Protein AF-X0ZKX5-F1 (afdb_monomer)

InterPro domains:
  IPR018911 Bacterial spore germination, immunoglobulin-like domain [PF10648] (6-85)

Foldseek 3Di:
DKPDAAAAADEPFGKIKDWDFAQLDDPQWFKKWKAFPQQQTQWIWIWGWPDDRNHRDITMTIIIIQGQAHQDQKIWMKTWRDDPPPDPVPTDIDIGIYGYPRHPPQAPDKDKDWDWFAFQVCPPPPDPPPVRTDTDIDIHGDDPPVVQRNVSVLLSWDGPVCVVVRTGRPHHRNDDDPDDDDDDD

Radius of gyration: 18.58 Å; Cα contacts (8 Å, |Δi|>4): 393; chains: 1; bounding box: 55×32×48 Å

Sequence (185 aa):
MSSVRPNQIIESPLFIKGEARGNWYFEADFPVKLFDDNGFLLGITTAQALGDWMTEDFVPFNATLPLAIPSTPKGRLVLEKDNPSGLPEYADELTIPVYFREAPEISQEFMIVKIFLSDSHFVGEPYFDCSRTIAVERQVPKTLEVVKTTIEALLRGATQEEIDQGFVSNINSGVRIQSLTIENS

Mean predicted aligned error: 9.44 Å

Nearest PDB structures (foldseek):
  2ak4-assembly3_P  TM=3.677E-01  e=7.111E-03  Homo sapiens
  3to4-assembly1_D  TM=4.017E-01  e=2.468E-02  unclassified
  9cgs-assembly1_H  TM=3.481E-01  e=2.338E-02  Homo sapiens
  3mbe-assembly2_H  TM=3.274E-01  e=1.321E-01  Mus musculus
  4elk-assembly1_B  TM=3.827E-01  e=1.150E+00  Mus musculus

Solvent-accessible surface area (backbone atoms only — not comparable to full-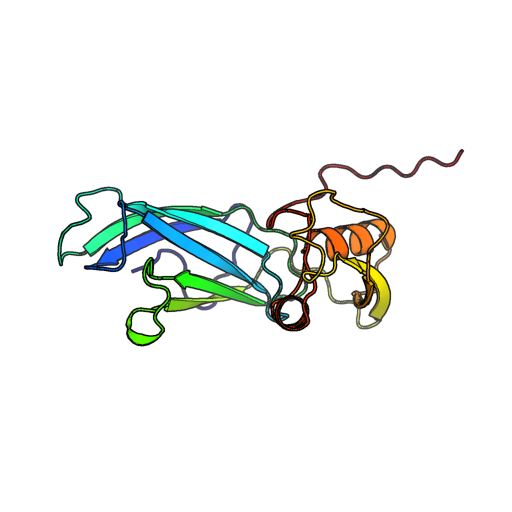atom values): 10417 Å² total; per-residue (Å²): 87,62,71,70,50,74,67,37,76,44,59,76,65,36,76,41,38,32,36,51,46,32,77,38,47,50,99,46,26,27,48,35,39,32,30,28,71,82,42,32,40,25,17,67,36,64,31,38,51,77,56,78,48,96,35,78,53,78,28,43,32,39,33,68,33,52,51,24,76,44,91,38,57,38,26,37,40,36,39,38,32,48,48,95,81,73,49,72,93,63,54,48,72,49,76,36,44,32,27,45,71,73,33,66,82,74,41,95,48,71,42,81,44,78,42,75,34,36,44,48,93,52,70,81,46,100,60,86,58,84,84,60,57,45,79,46,80,40,81,41,60,57,55,98,53,51,67,60,55,50,50,50,58,55,38,34,38,47,27,58,72,43,40,78,73,34,39,36,50,95,52,62,59,30,48,74,88,88,78,87,83,88,80,88,130

Structure (mmCIF, N/CA/C/O backbone):
data_AF-X0ZKX5-F1
#
_entry.id   AF-X0ZKX5-F1
#
loop_
_atom_site.group_PDB
_atom_site.id
_atom_site.type_symbol
_atom_site.label_atom_id
_atom_site.label_alt_id
_atom_site.label_comp_id
_atom_site.label_asym_id
_atom_site.label_entity_id
_atom_site.label_seq_id
_atom_site.pdbx_PDB_ins_code
_atom_site.Cartn_x
_atom_site.Cartn_y
_atom_site.Cartn_z
_atom_site.occupancy
_atom_site.B_iso_or_equiv
_atom_site.auth_seq_id
_atom_site.auth_comp_id
_atom_site.auth_asym_id
_atom_site.auth_atom_id
_atom_site.pdbx_PDB_model_num
ATOM 1 N N . MET A 1 1 ? -16.627 5.528 7.511 1.00 58.00 1 MET A N 1
ATOM 2 C CA . MET A 1 1 ? -16.452 5.979 6.103 1.00 58.00 1 MET A CA 1
ATOM 3 C C . MET A 1 1 ? -15.028 6.479 5.900 1.00 58.00 1 MET A C 1
ATOM 5 O O . MET A 1 1 ? -14.556 7.169 6.785 1.00 58.00 1 MET A O 1
ATOM 9 N N . SER A 1 2 ? -14.347 6.180 4.788 1.00 71.25 2 SER A N 1
ATOM 10 C CA . SER A 1 2 ? -13.007 6.717 4.474 1.00 71.25 2 SER A CA 1
ATOM 11 C C . SER A 1 2 ? -13.065 8.015 3.654 1.00 71.25 2 SER A C 1
ATOM 13 O O . SER A 1 2 ? -13.982 8.232 2.862 1.00 71.25 2 SER A O 1
ATOM 15 N N . SER A 1 3 ? -12.060 8.878 3.810 1.00 80.56 3 SER A N 1
ATOM 16 C CA . SER A 1 3 ? -11.846 10.104 3.034 1.00 80.56 3 SER A CA 1
ATOM 17 C C . SER A 1 3 ? -11.413 9.799 1.604 1.00 80.56 3 SER A C 1
ATOM 19 O O . SER A 1 3 ? -11.699 10.582 0.701 1.00 80.56 3 SER A O 1
ATOM 21 N N . VAL A 1 4 ? -10.744 8.658 1.409 1.00 88.19 4 VAL A N 1
ATOM 22 C CA . VAL A 1 4 ? -10.414 8.118 0.091 1.00 88.19 4 VAL A CA 1
ATOM 23 C C . VAL A 1 4 ? -11.667 7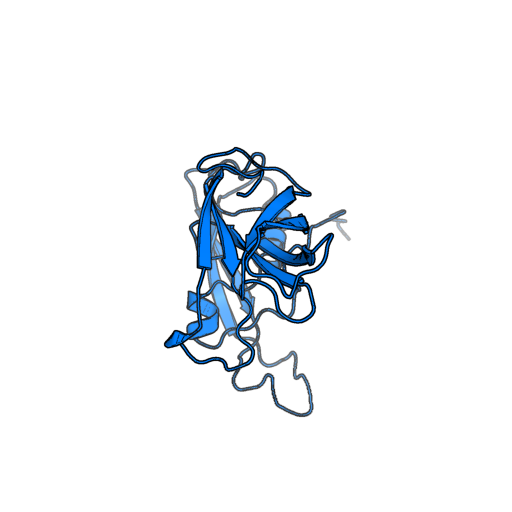.482 -0.495 1.00 88.19 4 VAL A C 1
ATOM 25 O O . VAL A 1 4 ? -12.262 6.594 0.123 1.00 88.19 4 VAL A O 1
ATOM 28 N N . ARG A 1 5 ? -12.080 7.962 -1.669 1.00 90.19 5 ARG A N 1
ATOM 29 C CA . ARG A 1 5 ? -13.268 7.479 -2.387 1.00 90.19 5 ARG A CA 1
ATOM 30 C C . ARG A 1 5 ? -12.876 6.513 -3.507 1.00 90.19 5 ARG A C 1
ATOM 32 O O . ARG A 1 5 ? -11.795 6.668 -4.078 1.00 90.19 5 ARG A O 1
ATOM 39 N N . PRO A 1 6 ? -13.764 5.575 -3.885 1.00 93.75 6 PRO A N 1
ATOM 40 C CA . PRO A 1 6 ? -13.549 4.743 -5.061 1.00 93.75 6 PRO A CA 1
ATOM 41 C C . PRO A 1 6 ? -13.228 5.585 -6.300 1.00 93.75 6 PRO A C 1
ATOM 43 O O . PRO A 1 6 ? -13.894 6.587 -6.566 1.00 93.75 6 PRO A O 1
ATOM 46 N N . ASN A 1 7 ? -12.232 5.147 -7.068 1.00 93.00 7 ASN A N 1
ATOM 47 C CA . ASN A 1 7 ? -11.735 5.765 -8.298 1.00 93.00 7 ASN A CA 1
ATOM 48 C C . ASN A 1 7 ? -11.093 7.152 -8.120 1.00 93.00 7 ASN A C 1
ATOM 50 O O . ASN A 1 7 ? -10.923 7.882 -9.096 1.00 93.00 7 ASN A O 1
ATOM 54 N N . GLN A 1 8 ? -10.716 7.532 -6.899 1.00 93.81 8 GLN A N 1
ATOM 55 C CA . GLN A 1 8 ? -9.994 8.778 -6.659 1.00 93.81 8 GLN A CA 1
ATOM 56 C C . GLN A 1 8 ? -8.559 8.710 -7.202 1.00 93.81 8 GLN A C 1
ATOM 58 O O . GLN A 1 8 ? -7.882 7.693 -7.057 1.00 93.81 8 GLN A O 1
ATOM 63 N N . ILE A 1 9 ? -8.081 9.819 -7.777 1.00 94.06 9 ILE A N 1
ATOM 64 C CA . ILE A 1 9 ? -6.661 10.006 -8.103 1.00 94.06 9 ILE A CA 1
ATOM 65 C C . ILE A 1 9 ? -5.903 10.371 -6.820 1.00 94.06 9 ILE A C 1
ATOM 67 O O . ILE A 1 9 ? -6.229 11.374 -6.178 1.00 94.06 9 ILE A O 1
ATOM 71 N N . ILE A 1 10 ? -4.895 9.577 -6.467 1.00 94.06 10 ILE A N 1
ATOM 72 C CA . ILE A 1 10 ? -4.069 9.726 -5.263 1.00 94.06 10 ILE A CA 1
ATOM 73 C C . ILE A 1 10 ? -2.607 10.049 -5.601 1.00 94.06 10 ILE A C 1
ATOM 75 O O . ILE A 1 10 ? -2.125 9.785 -6.705 1.00 94.06 10 ILE A O 1
ATOM 79 N N . GLU A 1 11 ? -1.906 10.632 -4.630 1.00 91.69 11 GLU A N 1
ATOM 80 C CA . GLU A 1 11 ? -0.495 11.025 -4.711 1.00 91.69 11 GLU A CA 1
ATOM 81 C C . GLU A 1 11 ? 0.230 10.763 -3.384 1.00 91.69 11 GLU A C 1
ATOM 83 O O . GLU A 1 11 ? -0.413 10.451 -2.381 1.00 91.69 11 GLU A O 1
ATOM 88 N N . SER A 1 12 ? 1.563 10.871 -3.387 1.00 88.69 12 SER A N 1
ATOM 89 C CA . SER A 1 12 ? 2.398 10.596 -2.213 1.00 88.69 12 SER A CA 1
ATOM 90 C C . SER A 1 12 ? 2.801 11.862 -1.451 1.00 88.69 12 SER A C 1
ATOM 92 O O . SER A 1 12 ? 3.282 12.798 -2.085 1.00 88.69 12 SER A O 1
ATOM 94 N N . PRO A 1 13 ? 2.722 11.868 -0.103 1.00 92.19 13 PRO A N 1
ATOM 95 C CA . PRO A 1 13 ? 2.108 10.840 0.745 1.00 92.19 13 PRO A CA 1
ATOM 96 C C . PRO A 1 13 ? 0.571 10.893 0.689 1.00 92.19 13 PRO A C 1
ATOM 98 O O . PRO A 1 13 ? -0.024 11.967 0.598 1.00 92.19 13 PRO A O 1
ATOM 101 N N . LEU A 1 14 ? -0.081 9.735 0.804 1.00 93.50 14 LEU A N 1
ATOM 102 C CA . LEU A 1 14 ? -1.535 9.643 0.887 1.00 93.50 14 LEU A CA 1
ATOM 103 C C . LEU A 1 14 ? -1.986 9.822 2.339 1.00 93.50 14 LEU A C 1
ATOM 105 O O . LEU A 1 14 ? -1.645 9.027 3.215 1.00 93.50 14 LEU A O 1
ATOM 109 N N . PHE A 1 15 ? -2.804 10.843 2.579 1.00 94.44 15 PHE A N 1
ATOM 110 C CA . PHE A 1 15 ? -3.472 11.046 3.861 1.00 94.44 15 PHE A CA 1
ATOM 111 C C . PHE A 1 15 ? -4.823 10.341 3.871 1.00 94.44 15 PHE A C 1
ATOM 113 O O . PHE A 1 15 ? -5.717 10.652 3.080 1.00 94.44 15 PHE A O 1
ATOM 120 N N . ILE A 1 16 ? -4.979 9.413 4.804 1.00 94.75 16 ILE A N 1
ATOM 121 C CA . ILE A 1 16 ? -6.168 8.586 4.946 1.00 94.75 16 ILE A CA 1
ATOM 122 C C . ILE A 1 16 ? -6.832 9.003 6.246 1.00 94.75 16 ILE A C 1
ATOM 124 O O . ILE A 1 16 ? -6.211 9.010 7.305 1.00 94.75 16 ILE A O 1
ATOM 128 N N . LYS A 1 17 ? -8.094 9.398 6.170 1.00 94.31 17 LYS A N 1
ATOM 129 C CA . LYS A 1 17 ? -8.927 9.668 7.338 1.00 94.31 17 LYS A CA 1
ATOM 130 C C . LYS A 1 17 ? -10.213 8.900 7.179 1.00 94.31 17 LYS A C 1
ATOM 132 O O . LYS A 1 17 ? -10.625 8.616 6.059 1.00 94.31 17 LYS A O 1
ATOM 137 N N . GLY A 1 18 ? -10.873 8.587 8.269 1.00 91.94 18 GLY A N 1
ATOM 138 C CA . GLY A 1 18 ? -12.172 7.966 8.172 1.00 91.94 18 GLY A CA 1
ATOM 139 C C . GLY A 1 18 ? -12.722 7.586 9.516 1.00 91.94 18 GLY A C 1
ATOM 140 O O . GLY A 1 18 ? -12.225 8.039 10.535 1.00 91.94 18 GLY A O 1
ATOM 141 N N . GLU A 1 19 ? -13.740 6.747 9.481 1.00 90.50 19 GLU A N 1
ATOM 142 C CA . GLU A 1 19 ? -14.349 6.151 10.658 1.00 90.50 19 GLU A CA 1
ATOM 143 C C . GLU A 1 19 ? -14.526 4.654 10.425 1.00 90.50 19 GLU A C 1
ATOM 145 O O . GLU A 1 19 ? -15.028 4.254 9.362 1.00 90.50 19 GLU A O 1
ATOM 150 N N . ALA A 1 20 ? -14.139 3.853 11.411 1.00 88.06 20 ALA A N 1
ATOM 151 C CA . ALA A 1 20 ? -14.426 2.425 11.493 1.00 88.06 20 ALA A CA 1
ATOM 152 C C . ALA A 1 20 ? -15.210 2.157 12.787 1.00 88.06 20 ALA A C 1
ATOM 154 O O . ALA A 1 20 ? -15.226 2.998 13.679 1.00 88.06 20 ALA A O 1
ATOM 155 N N . ARG A 1 21 ? -15.927 1.036 12.876 1.00 83.19 21 ARG A N 1
ATOM 156 C CA . ARG A 1 21 ? -16.775 0.716 14.037 1.00 83.19 21 ARG A CA 1
ATOM 157 C C . ARG A 1 21 ? -16.535 -0.700 14.535 1.00 83.19 21 ARG A C 1
ATOM 159 O O . ARG A 1 21 ? -16.208 -1.578 13.731 1.00 83.19 21 ARG A O 1
ATOM 166 N N . GLY A 1 22 ? -16.792 -0.928 15.821 1.00 71.75 22 GLY A N 1
ATOM 167 C CA . GLY A 1 22 ? -16.724 -2.249 16.444 1.00 71.75 22 GLY A CA 1
ATOM 168 C C . GLY A 1 22 ? -15.318 -2.853 16.409 1.00 71.75 22 GLY A C 1
ATOM 169 O O . GLY A 1 22 ? -14.322 -2.150 16.542 1.00 71.75 22 GLY A O 1
ATOM 170 N N . ASN A 1 23 ? -15.239 -4.164 16.160 1.00 73.94 23 ASN A N 1
ATOM 171 C CA . ASN A 1 23 ? -14.005 -4.968 16.200 1.00 73.94 23 ASN A CA 1
ATOM 172 C C . ASN A 1 23 ? -13.026 -4.715 15.032 1.00 73.94 23 ASN A C 1
ATOM 174 O O . ASN A 1 23 ? -12.255 -5.606 14.691 1.00 73.94 23 ASN A O 1
ATOM 178 N N . TRP A 1 24 ? -13.104 -3.568 14.355 1.00 77.81 24 TRP A N 1
ATOM 179 C CA . TRP A 1 24 ? -12.144 -3.194 13.310 1.00 77.81 24 TRP A CA 1
ATOM 180 C C . TRP A 1 24 ? -10.780 -2.805 13.884 1.00 77.81 24 TRP A C 1
ATOM 182 O O . TRP A 1 24 ? -9.770 -3.004 13.219 1.00 77.81 24 TRP A O 1
ATOM 192 N N . TYR A 1 25 ? -10.772 -2.278 15.110 1.00 79.94 25 TYR A N 1
ATOM 193 C CA . TYR A 1 25 ? -9.567 -1.914 15.843 1.00 79.94 25 TYR A CA 1
ATOM 194 C C . TYR A 1 25 ? -9.107 -3.052 16.749 1.00 79.94 25 TYR A C 1
ATOM 196 O O . TYR A 1 25 ? -9.917 -3.654 17.459 1.00 79.94 25 TYR A O 1
ATOM 204 N N . PHE A 1 26 ? -7.797 -3.252 16.808 1.00 78.56 26 PHE A N 1
ATOM 205 C CA . PHE A 1 26 ? -7.118 -3.974 17.877 1.00 78.56 26 PHE A CA 1
ATOM 206 C C . PHE A 1 26 ? -6.019 -3.054 18.414 1.00 78.56 26 PHE A C 1
ATOM 208 O O . PHE A 1 26 ? -5.358 -2.371 17.646 1.00 78.56 26 PHE A O 1
ATOM 215 N N . GLU A 1 27 ? -5.905 -2.917 19.736 1.00 80.62 27 GLU A N 1
ATOM 216 C CA . GLU A 1 27 ? -4.968 -1.960 20.362 1.00 80.62 27 GLU A CA 1
ATOM 217 C C . GLU A 1 27 ? -5.078 -0.506 19.840 1.00 80.62 27 GLU A C 1
ATOM 219 O O . GLU A 1 27 ? -4.118 0.259 19.868 1.00 80.62 27 GLU A O 1
ATOM 224 N N . ALA A 1 28 ? -6.289 -0.086 19.448 1.00 85.25 28 ALA A N 1
ATOM 225 C CA . ALA A 1 28 ? -6.592 1.226 18.860 1.00 85.25 28 ALA A CA 1
ATOM 226 C C . ALA A 1 28 ? -6.056 1.455 17.438 1.00 85.25 28 ALA A C 1
ATOM 228 O O . ALA A 1 28 ? -6.043 2.601 16.973 1.00 85.25 28 ALA A O 1
ATOM 229 N N . ASP A 1 29 ? -5.658 0.407 16.723 1.00 90.50 29 ASP A N 1
ATOM 230 C CA . ASP A 1 29 ? -5.177 0.535 15.358 1.00 90.50 29 ASP A CA 1
ATOM 231 C C . ASP A 1 29 ? -5.562 -0.636 14.442 1.00 90.50 29 ASP A C 1
ATOM 233 O O . ASP A 1 29 ? -6.236 -1.583 14.855 1.00 90.50 29 ASP A O 1
ATOM 237 N N . PHE A 1 30 ? -5.270 -0.474 13.149 1.00 91.25 30 PHE A N 1
ATOM 238 C CA . PHE A 1 30 ? -5.389 -1.526 12.142 1.00 91.25 30 PHE A CA 1
ATOM 239 C C . PHE A 1 30 ? -4.502 -1.234 10.914 1.00 91.25 30 PHE A C 1
ATOM 241 O O . PHE A 1 30 ? -4.196 -0.067 10.623 1.00 91.25 30 PHE A O 1
ATOM 248 N N . PRO A 1 31 ? -4.079 -2.262 10.157 1.00 91.94 31 PRO A N 1
ATOM 249 C CA . PRO A 1 31 ? -3.207 -2.081 9.003 1.00 91.94 31 PRO A CA 1
ATOM 250 C C . PRO A 1 31 ? -3.929 -1.527 7.765 1.00 91.94 31 PRO A C 1
ATOM 252 O O . PRO A 1 31 ? -5.060 -1.884 7.428 1.00 91.94 31 PRO A O 1
ATOM 255 N N . VAL A 1 32 ? -3.218 -0.673 7.028 1.00 93.69 32 VAL A N 1
ATOM 256 C CA . VAL A 1 32 ? -3.641 -0.133 5.734 1.00 93.69 32 VAL A CA 1
ATOM 257 C C . VAL A 1 32 ? -2.554 -0.378 4.699 1.00 93.69 32 VAL A C 1
ATOM 259 O O . VAL A 1 32 ? -1.421 0.083 4.848 1.00 93.69 32 VAL A O 1
ATOM 262 N N . LYS A 1 33 ? -2.913 -1.076 3.623 1.00 93.31 33 LYS A N 1
ATOM 263 C CA . LYS A 1 33 ? -2.011 -1.471 2.539 1.00 93.31 33 LYS A CA 1
ATOM 264 C C . LYS A 1 33 ? -2.461 -0.863 1.222 1.00 93.31 33 LYS A C 1
ATOM 266 O O . LYS A 1 33 ? -3.651 -0.705 0.968 1.00 93.31 33 LYS A O 1
ATOM 271 N N . LEU A 1 34 ? -1.511 -0.545 0.357 1.00 94.00 34 LEU A N 1
ATOM 272 C CA . LEU A 1 34 ? -1.787 -0.054 -0.984 1.00 94.00 34 LEU A CA 1
ATOM 273 C C . LEU A 1 34 ? -1.060 -0.908 -2.006 1.00 94.00 34 LEU A C 1
ATOM 275 O O . LEU A 1 34 ? 0.164 -1.019 -1.960 1.00 94.00 34 LEU A O 1
ATOM 279 N N . PHE A 1 35 ? -1.821 -1.454 -2.945 1.00 92.50 35 PHE A N 1
ATOM 280 C CA . PHE A 1 35 ? -1.308 -2.267 -4.035 1.00 92.50 35 PHE A CA 1
ATOM 281 C C . PHE A 1 35 ? -1.556 -1.594 -5.379 1.00 92.50 35 PHE A C 1
ATOM 283 O O . PHE A 1 35 ? -2.535 -0.859 -5.537 1.00 92.50 35 PHE A O 1
ATOM 290 N N . ASP A 1 36 ? -0.699 -1.869 -6.353 1.00 91.62 36 ASP A N 1
ATOM 291 C CA . ASP A 1 36 ? -1.008 -1.618 -7.759 1.00 91.62 36 ASP A CA 1
ATOM 292 C C . ASP A 1 36 ? -1.762 -2.808 -8.393 1.00 91.62 36 ASP A C 1
ATOM 294 O O . ASP A 1 36 ? -1.973 -3.838 -7.745 1.00 91.62 36 ASP A O 1
ATOM 298 N N . ASP A 1 37 ? -2.223 -2.663 -9.638 1.00 90.19 37 ASP A N 1
ATOM 299 C CA . ASP A 1 37 ? -3.012 -3.698 -10.336 1.00 90.19 37 ASP A CA 1
ATOM 300 C C . ASP A 1 37 ? -2.194 -4.964 -10.659 1.00 90.19 37 ASP A C 1
ATOM 302 O O . ASP A 1 37 ? -2.778 -6.012 -10.921 1.00 90.19 37 ASP A O 1
ATOM 306 N N . ASN A 1 38 ? -0.861 -4.886 -10.605 1.00 86.44 38 ASN A N 1
ATOM 307 C CA . ASN A 1 38 ? 0.035 -6.037 -10.744 1.00 86.44 38 ASN A CA 1
ATOM 308 C C . ASN A 1 38 ? 0.322 -6.719 -9.392 1.00 86.44 38 ASN A C 1
ATOM 310 O O . ASN A 1 38 ? 1.123 -7.647 -9.324 1.00 86.44 38 ASN A O 1
ATOM 314 N N . GLY A 1 39 ? -0.291 -6.255 -8.298 1.00 87.06 39 GLY A N 1
ATOM 315 C CA . GLY A 1 39 ? -0.117 -6.841 -6.973 1.00 87.06 39 GLY A CA 1
ATOM 316 C C . GLY A 1 39 ? 1.170 -6.427 -6.256 1.00 87.06 39 GLY A C 1
ATOM 317 O O . GLY A 1 39 ? 1.533 -7.070 -5.270 1.00 87.06 39 GLY A O 1
ATOM 318 N N . PHE A 1 40 ? 1.856 -5.362 -6.690 1.00 86.19 40 PHE A N 1
ATOM 319 C CA . PHE A 1 40 ? 2.984 -4.806 -5.937 1.00 86.19 40 PHE A CA 1
ATOM 320 C C . PHE A 1 40 ? 2.495 -4.038 -4.714 1.00 86.19 40 PHE A C 1
ATOM 322 O O . PHE A 1 40 ? 1.681 -3.124 -4.846 1.00 86.19 40 PHE A O 1
ATOM 329 N N . LEU A 1 41 ? 3.037 -4.350 -3.532 1.00 89.06 41 LEU A N 1
ATOM 330 C CA . LEU A 1 41 ? 2.799 -3.566 -2.321 1.00 89.06 41 LEU A CA 1
ATOM 331 C C . LEU A 1 41 ? 3.553 -2.233 -2.413 1.00 89.06 41 LEU A C 1
ATOM 333 O O . LEU A 1 41 ? 4.755 -2.148 -2.164 1.00 89.06 41 LEU A O 1
ATOM 337 N N . LEU A 1 42 ? 2.830 -1.167 -2.742 1.00 89.75 42 LEU A N 1
ATOM 338 C CA . LEU A 1 42 ? 3.397 0.172 -2.855 1.00 89.75 42 LEU A CA 1
ATOM 339 C C . LEU A 1 42 ? 3.654 0.808 -1.493 1.00 89.75 42 LEU A C 1
ATOM 341 O O . LEU A 1 42 ? 4.523 1.665 -1.372 1.00 89.75 42 LEU A O 1
ATOM 345 N N . GLY A 1 43 ? 2.916 0.410 -0.465 1.00 90.31 43 GLY A N 1
ATOM 346 C CA . GLY A 1 43 ? 3.140 0.897 0.885 1.00 90.31 43 GLY A CA 1
ATOM 347 C C . GLY A 1 43 ? 2.208 0.246 1.892 1.00 90.31 43 GLY A C 1
ATOM 348 O O . GLY A 1 43 ? 1.109 -0.195 1.553 1.00 90.31 43 GLY A O 1
ATOM 349 N N . ILE A 1 44 ? 2.653 0.254 3.142 1.00 92.25 44 ILE A N 1
ATOM 350 C CA . ILE A 1 44 ? 1.877 -0.139 4.312 1.00 92.25 44 ILE A CA 1
ATOM 351 C C . ILE A 1 44 ? 2.034 0.924 5.398 1.00 92.25 44 ILE A C 1
ATOM 353 O O . ILE A 1 44 ? 3.098 1.526 5.551 1.00 92.25 44 ILE A O 1
ATOM 357 N N . THR A 1 45 ? 0.962 1.181 6.133 1.00 93.00 45 THR A N 1
ATOM 358 C CA . THR A 1 45 ? 0.960 2.035 7.320 1.00 93.00 45 THR A CA 1
ATOM 359 C C . THR A 1 45 ? -0.080 1.519 8.304 1.00 93.00 45 THR A C 1
ATOM 361 O O . THR A 1 45 ? -0.939 0.713 7.944 1.00 93.00 45 THR A O 1
ATOM 364 N N . THR A 1 46 ? -0.025 2.008 9.531 1.00 92.94 46 THR A N 1
ATOM 365 C CA . THR A 1 46 ? -1.001 1.690 10.570 1.00 92.94 46 THR A CA 1
ATOM 366 C C . THR A 1 46 ? -1.954 2.872 10.722 1.00 92.94 46 THR A C 1
ATOM 368 O O . THR A 1 46 ? -1.516 4.016 10.869 1.00 92.94 46 THR A O 1
ATOM 371 N N . ALA A 1 47 ? -3.259 2.618 10.643 1.00 93.56 47 ALA A N 1
ATOM 372 C CA . ALA A 1 47 ? -4.279 3.618 10.920 1.00 93.56 47 ALA A CA 1
ATOM 373 C C . ALA A 1 47 ? -4.583 3.651 12.413 1.00 93.56 47 ALA A C 1
ATOM 375 O O . ALA A 1 47 ? -4.967 2.639 12.984 1.00 93.56 47 ALA A O 1
ATOM 376 N N . GLN A 1 48 ? -4.461 4.824 13.026 1.00 93.94 48 GLN A N 1
ATOM 377 C CA . GLN A 1 48 ? -4.655 4.997 14.460 1.00 93.94 48 GLN A CA 1
ATOM 378 C C . GLN A 1 48 ? -6.020 5.616 14.763 1.00 93.94 48 GLN A C 1
ATOM 380 O O . GLN A 1 48 ? -6.411 6.613 14.142 1.00 93.94 48 GLN A O 1
ATOM 385 N N . ALA A 1 49 ? -6.738 5.037 15.725 1.00 93.06 49 ALA A N 1
ATOM 386 C CA . ALA A 1 49 ? -7.972 5.585 16.268 1.00 93.06 49 ALA A CA 1
ATOM 387 C C . ALA A 1 49 ? -7.712 6.913 16.996 1.00 93.06 49 ALA A C 1
ATOM 389 O O . ALA A 1 49 ? -6.687 7.112 17.643 1.00 93.06 49 ALA A O 1
ATOM 390 N N . LEU A 1 50 ? -8.674 7.828 16.914 1.00 91.62 50 LEU A N 1
ATOM 391 C CA . LEU A 1 50 ? -8.613 9.161 17.524 1.00 91.62 50 LEU A CA 1
ATOM 392 C C . LEU A 1 50 ? -9.569 9.315 18.712 1.00 91.62 50 LEU A C 1
ATOM 394 O O . LEU A 1 50 ? -9.795 10.429 19.181 1.00 91.62 50 LEU A O 1
ATOM 398 N N . GLY A 1 51 ? -10.146 8.213 19.186 1.00 88.19 51 GLY A N 1
ATOM 399 C CA . GLY A 1 51 ? -11.105 8.182 20.282 1.00 88.19 51 GLY A CA 1
ATOM 400 C C . GLY A 1 51 ? -11.148 6.819 20.961 1.00 88.19 51 GLY A C 1
ATOM 401 O O . GLY A 1 51 ? -10.274 5.980 20.741 1.00 88.19 51 GLY A O 1
ATOM 402 N N . ASP A 1 52 ? -12.170 6.614 21.790 1.00 86.25 52 ASP A N 1
ATOM 403 C CA . ASP A 1 52 ? -12.396 5.332 22.455 1.00 86.25 52 ASP A CA 1
ATOM 404 C C . ASP A 1 52 ? -12.800 4.265 21.429 1.00 86.25 52 ASP A C 1
ATOM 406 O O . ASP A 1 52 ? -13.874 4.327 20.829 1.00 86.25 52 ASP A O 1
ATOM 410 N N . TRP A 1 53 ? -11.896 3.318 21.196 1.00 81.56 53 TRP A N 1
ATOM 411 C CA . TRP A 1 53 ? -12.012 2.292 20.164 1.00 81.56 53 TRP A CA 1
ATOM 412 C C . TRP A 1 53 ? -12.744 1.036 20.646 1.00 81.56 53 TRP A C 1
ATOM 414 O O . TRP A 1 53 ? -13.184 0.244 19.817 1.00 81.56 53 TRP A O 1
ATOM 424 N N . MET A 1 54 ? -12.922 0.851 21.960 1.00 82.38 54 MET A N 1
ATOM 425 C CA . MET A 1 54 ? -13.627 -0.309 22.523 1.00 82.38 54 MET A CA 1
ATOM 426 C C . MET A 1 54 ? -15.149 -0.093 22.530 1.00 82.38 54 MET A C 1
ATOM 428 O O . MET A 1 54 ? -15.826 -0.339 23.530 1.00 82.38 54 MET A O 1
ATOM 432 N N . THR A 1 55 ? -15.691 0.412 21.423 1.00 84.19 55 THR A N 1
ATOM 433 C CA . THR A 1 55 ? -17.105 0.774 21.290 1.00 84.19 55 THR A CA 1
ATOM 434 C C . THR A 1 55 ? -17.701 0.186 20.011 1.00 84.19 55 THR A C 1
ATOM 436 O O . THR A 1 55 ? -17.002 -0.100 19.038 1.00 84.19 55 THR A O 1
ATOM 439 N N . GLU A 1 56 ? -19.021 -0.009 19.999 1.00 83.50 56 GLU A N 1
ATOM 440 C CA . GLU A 1 56 ? -19.753 -0.398 18.782 1.00 83.50 56 GLU A CA 1
ATOM 441 C C . GLU A 1 56 ? -20.023 0.800 17.852 1.00 83.50 56 GLU A C 1
ATOM 443 O O . GLU A 1 56 ? -20.485 0.627 16.718 1.00 83.50 56 GLU A O 1
ATOM 448 N N . ASP A 1 57 ? -19.713 2.009 18.322 1.00 87.00 57 ASP A N 1
ATOM 449 C CA . ASP A 1 57 ? -19.898 3.258 17.601 1.00 87.00 57 ASP A CA 1
ATOM 450 C C . ASP A 1 57 ? -18.812 3.472 16.537 1.00 87.00 57 ASP A C 1
ATOM 452 O O . ASP A 1 57 ? -17.794 2.781 16.467 1.00 87.00 57 ASP A O 1
ATOM 456 N N . PHE A 1 58 ? -19.048 4.443 15.656 1.00 88.88 58 PHE A N 1
ATOM 457 C CA . PHE A 1 58 ? -18.048 4.875 14.688 1.00 88.88 58 PHE A CA 1
ATOM 458 C C . PHE A 1 58 ? -16.967 5.706 15.376 1.00 88.88 58 PHE A C 1
ATOM 460 O O . PHE A 1 58 ? -17.240 6.763 15.944 1.00 88.88 58 PHE A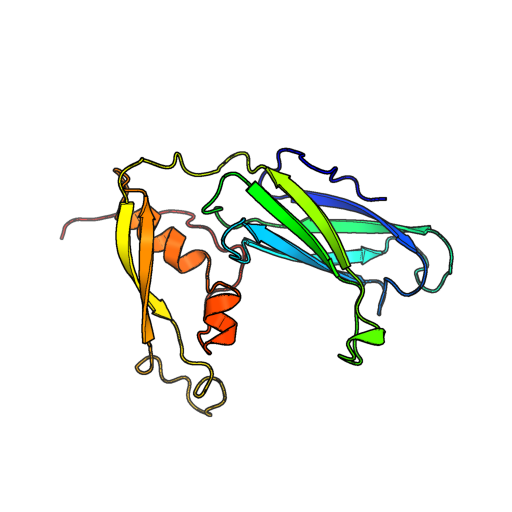 O 1
ATOM 467 N N . VAL A 1 59 ? -15.727 5.245 15.262 1.00 90.50 59 VAL A N 1
ATOM 468 C CA . VAL A 1 59 ? -14.544 5.883 15.830 1.00 90.50 59 VAL A CA 1
ATOM 469 C C . VAL A 1 59 ? -13.703 6.442 14.686 1.00 90.50 59 VAL A C 1
ATOM 471 O O . VAL A 1 59 ? -13.435 5.729 13.716 1.00 90.50 59 VAL A O 1
ATOM 474 N N . PRO A 1 60 ? -13.301 7.721 14.737 1.00 94.00 60 PRO A N 1
ATOM 475 C CA . PRO A 1 60 ? -12.467 8.301 13.701 1.00 94.00 60 PRO A CA 1
ATOM 476 C C . PRO A 1 60 ? -11.040 7.746 13.755 1.00 94.00 60 PRO A C 1
ATOM 478 O O . PRO A 1 60 ? -10.498 7.510 14.831 1.00 94.00 60 PRO A O 1
ATOM 481 N N . PHE A 1 61 ? -10.402 7.601 12.597 1.00 94.44 61 PHE A N 1
ATOM 482 C CA . PHE A 1 61 ? -8.996 7.228 12.459 1.00 94.44 61 PHE A CA 1
ATOM 483 C C . PHE A 1 61 ? -8.250 8.145 11.491 1.00 94.44 61 PHE A C 1
ATOM 485 O O . PHE A 1 61 ? -8.848 8.812 10.635 1.00 94.44 61 PHE A O 1
ATOM 492 N N . ASN A 1 62 ? -6.921 8.141 11.590 1.00 95.94 62 ASN A N 1
ATOM 493 C CA . ASN A 1 62 ? -6.053 8.698 10.562 1.00 95.94 62 ASN A CA 1
ATOM 494 C C . ASN A 1 62 ? -4.843 7.799 10.270 1.00 95.94 62 ASN A C 1
ATOM 496 O O . ASN A 1 62 ? -4.436 6.991 11.097 1.00 95.94 62 ASN A O 1
ATOM 500 N N . ALA A 1 63 ? -4.291 7.947 9.069 1.00 94.62 63 ALA A N 1
ATOM 501 C CA . ALA A 1 63 ? -3.036 7.340 8.659 1.00 94.62 63 ALA A CA 1
ATOM 502 C C . ALA A 1 63 ? -2.345 8.225 7.615 1.00 94.62 63 ALA A C 1
ATOM 504 O O . ALA A 1 63 ? -2.999 8.932 6.839 1.00 94.62 63 ALA A O 1
ATOM 505 N N . THR A 1 64 ? -1.017 8.165 7.569 1.00 95.00 64 THR A N 1
ATOM 506 C CA . THR A 1 64 ? -0.218 8.750 6.485 1.00 95.00 64 THR A CA 1
ATOM 507 C C . THR A 1 64 ? 0.566 7.635 5.818 1.00 95.00 64 THR A C 1
ATOM 509 O O . THR A 1 64 ? 1.294 6.903 6.489 1.00 95.00 64 THR A O 1
ATOM 512 N N . LEU A 1 65 ? 0.396 7.498 4.506 1.00 92.75 65 LEU A N 1
ATOM 513 C CA . LEU A 1 65 ? 0.960 6.407 3.727 1.00 92.75 65 LEU A CA 1
ATOM 514 C C . LEU A 1 65 ? 1.921 6.949 2.659 1.00 92.75 65 LEU A C 1
ATOM 516 O O . LEU A 1 65 ? 1.461 7.531 1.673 1.00 92.75 65 LEU A O 1
ATOM 520 N N . PRO A 1 66 ? 3.244 6.781 2.813 1.00 90.38 66 PRO A N 1
ATOM 521 C CA . PRO A 1 66 ? 4.170 6.968 1.702 1.00 90.38 66 PRO A CA 1
ATOM 522 C C . PRO A 1 66 ? 3.948 5.875 0.645 1.00 90.38 66 PRO A C 1
ATOM 524 O O . PRO A 1 66 ? 3.740 4.711 0.984 1.00 90.38 66 PRO A O 1
ATOM 527 N N . LEU A 1 67 ? 3.991 6.245 -0.637 1.00 87.44 67 LEU A N 1
ATOM 528 C CA . LEU A 1 67 ? 3.780 5.315 -1.751 1.00 87.44 67 LEU A CA 1
ATOM 529 C C . LEU A 1 67 ? 5.087 5.081 -2.499 1.00 87.44 67 LEU A C 1
ATOM 531 O O . LEU A 1 67 ? 5.730 6.048 -2.899 1.00 87.44 67 LEU A O 1
ATOM 535 N N . ALA A 1 68 ? 5.433 3.836 -2.806 1.00 85.12 68 ALA A N 1
ATOM 536 C CA . ALA A 1 68 ? 6.388 3.522 -3.862 1.00 85.12 68 ALA A CA 1
ATOM 537 C C . ALA A 1 68 ? 5.821 3.931 -5.234 1.00 85.12 68 ALA A C 1
ATOM 539 O O . ALA A 1 68 ? 4.641 4.265 -5.375 1.00 85.12 68 ALA A O 1
ATOM 540 N N . ILE A 1 69 ? 6.676 3.933 -6.254 1.00 83.06 69 ILE A N 1
ATOM 541 C CA . ILE A 1 69 ? 6.268 4.289 -7.615 1.00 83.06 69 ILE A CA 1
ATOM 542 C C . ILE A 1 69 ? 5.441 3.132 -8.198 1.00 83.06 69 ILE A C 1
ATOM 544 O O . ILE A 1 69 ? 5.974 2.022 -8.311 1.00 83.06 69 ILE A O 1
ATOM 548 N N . PRO A 1 70 ? 4.173 3.362 -8.582 1.00 86.38 70 PRO A N 1
ATOM 549 C CA . PRO A 1 70 ? 3.312 2.316 -9.128 1.00 86.38 70 PRO A CA 1
ATOM 550 C C . PRO A 1 70 ? 3.827 1.823 -10.487 1.00 86.38 70 PRO A C 1
ATOM 552 O O . PRO A 1 70 ? 4.470 2.572 -11.224 1.00 86.38 70 PRO A O 1
ATOM 555 N N . SER A 1 71 ? 3.547 0.566 -10.840 1.00 81.19 71 SER A N 1
ATOM 556 C CA . SER A 1 71 ? 3.828 0.038 -12.186 1.00 81.19 71 SER A CA 1
ATOM 557 C C . SER A 1 71 ? 2.638 0.162 -13.147 1.00 81.19 71 SER A C 1
ATOM 559 O O . SER A 1 71 ? 2.802 0.035 -14.360 1.00 81.19 71 SER A O 1
ATOM 561 N N . THR A 1 72 ? 1.452 0.460 -12.615 1.00 85.94 72 THR A N 1
ATOM 562 C CA . THR A 1 72 ? 0.182 0.583 -13.341 1.00 85.94 72 THR A CA 1
ATOM 563 C C . THR A 1 72 ? -0.501 1.919 -13.023 1.00 85.94 72 THR A C 1
ATOM 565 O O . THR A 1 72 ? -0.211 2.533 -12.000 1.00 85.94 72 THR A O 1
ATOM 568 N N . PRO A 1 73 ? -1.443 2.401 -13.857 1.00 89.44 73 PRO A N 1
ATOM 569 C CA . PRO A 1 73 ? -2.201 3.629 -13.579 1.00 89.44 73 PRO A CA 1
ATOM 570 C C . PRO A 1 73 ? -3.278 3.477 -12.497 1.00 89.44 73 PRO A C 1
ATOM 572 O O . PRO A 1 73 ? -3.835 4.473 -12.031 1.00 89.44 73 PRO A O 1
ATOM 575 N N . LYS A 1 74 ? -3.586 2.238 -12.113 1.00 93.50 74 LYS A N 1
ATOM 576 C CA . LYS A 1 74 ? -4.654 1.854 -11.190 1.00 93.50 74 LYS A CA 1
ATOM 577 C C . LYS A 1 74 ? -4.121 0.929 -10.110 1.00 93.50 74 LYS A C 1
ATOM 579 O O . LYS A 1 74 ? -3.131 0.234 -10.339 1.00 93.50 74 LYS A O 1
ATOM 584 N N . GLY A 1 75 ? -4.788 0.939 -8.967 1.00 94.25 75 GLY A N 1
ATOM 585 C CA . GLY A 1 75 ? -4.508 0.036 -7.866 1.00 94.25 75 GLY A CA 1
ATOM 586 C C . GLY A 1 75 ? -5.649 -0.007 -6.861 1.00 94.25 75 GLY A C 1
ATOM 587 O O . GLY A 1 75 ? -6.763 0.469 -7.113 1.00 94.25 75 GLY A O 1
ATOM 588 N N . ARG A 1 76 ? -5.356 -0.554 -5.683 1.00 95.31 76 ARG A N 1
ATOM 589 C CA . ARG A 1 76 ? -6.324 -0.747 -4.605 1.00 95.31 76 ARG A CA 1
ATOM 590 C C . ARG A 1 76 ? -5.739 -0.408 -3.240 1.00 95.31 76 ARG A C 1
ATOM 592 O O . ARG A 1 76 ? -4.675 -0.898 -2.868 1.00 95.31 76 ARG A O 1
ATOM 599 N N . LEU A 1 77 ? -6.462 0.416 -2.490 1.00 95.31 77 LEU A N 1
ATOM 600 C CA . LEU A 1 77 ? -6.222 0.660 -1.073 1.00 95.31 77 LEU A CA 1
ATOM 601 C C . LEU A 1 77 ? -7.032 -0.358 -0.268 1.00 95.31 77 LEU A C 1
ATOM 603 O O . LEU A 1 77 ? -8.244 -0.445 -0.448 1.00 95.31 77 LEU A O 1
ATOM 607 N N . VAL A 1 78 ? -6.374 -1.108 0.603 1.00 94.19 78 VAL A N 1
ATOM 608 C CA . VAL A 1 78 ? -6.973 -2.164 1.420 1.00 94.19 78 VAL A CA 1
ATOM 609 C C . VAL A 1 78 ? -6.839 -1.766 2.882 1.00 94.19 78 VAL A C 1
ATOM 611 O O . VAL A 1 78 ? -5.731 -1.535 3.369 1.00 94.19 78 VAL A O 1
ATOM 614 N N . LEU A 1 79 ? -7.969 -1.643 3.570 1.00 92.50 79 LEU A N 1
ATOM 615 C CA . LEU A 1 79 ? -8.020 -1.518 5.022 1.00 92.50 79 LEU A CA 1
ATOM 616 C C . LEU A 1 79 ? -8.361 -2.905 5.546 1.00 92.50 79 LEU A C 1
ATOM 618 O O . LEU A 1 79 ? -9.432 -3.421 5.228 1.00 92.50 79 LEU A O 1
ATOM 622 N N . GLU A 1 80 ? -7.460 -3.504 6.305 1.00 89.44 80 GLU A N 1
ATOM 623 C CA . GLU A 1 80 ? -7.653 -4.839 6.862 1.00 89.44 80 GLU A CA 1
ATOM 624 C C . GLU A 1 80 ? -8.069 -4.694 8.320 1.00 89.44 80 GLU A C 1
ATOM 626 O O . GLU A 1 80 ? -7.440 -3.960 9.081 1.00 89.44 80 GLU A O 1
ATOM 631 N N . LYS A 1 81 ? -9.137 -5.385 8.711 1.00 84.50 81 LYS A N 1
ATOM 632 C CA . LYS A 1 81 ? -9.472 -5.556 10.119 1.00 84.50 81 LYS A CA 1
ATOM 633 C C . LYS A 1 81 ? -8.348 -6.339 10.782 1.00 84.50 81 LYS A C 1
ATOM 635 O O . LYS A 1 81 ? -7.961 -7.394 10.274 1.00 84.50 81 LYS A O 1
ATOM 640 N N . ASP A 1 82 ? -7.865 -5.853 11.922 1.00 76.06 82 ASP A N 1
ATOM 641 C CA . ASP A 1 82 ? -6.814 -6.584 12.612 1.00 76.06 82 ASP A CA 1
ATOM 642 C C . ASP A 1 82 ? -7.330 -7.949 13.094 1.00 76.06 82 ASP A C 1
ATOM 644 O O . ASP A 1 82 ? -8.426 -8.078 13.654 1.00 76.06 82 ASP A O 1
ATOM 648 N N . ASN A 1 83 ? -6.555 -8.994 12.811 1.00 76.94 83 ASN A N 1
ATOM 649 C CA . ASN A 1 83 ? -6.926 -10.379 13.082 1.00 76.94 83 ASN A CA 1
ATOM 650 C C . ASN A 1 83 ? -5.771 -11.126 13.765 1.00 76.94 83 ASN A C 1
ATOM 652 O O . ASN A 1 83 ? -5.124 -11.971 13.136 1.00 76.94 83 ASN A O 1
ATOM 656 N N . PRO A 1 84 ? -5.550 -10.893 15.073 1.00 73.00 84 PRO A N 1
ATOM 657 C CA . PRO A 1 84 ? -4.477 -11.541 15.831 1.00 73.00 84 PRO A CA 1
ATOM 658 C C . PRO A 1 84 ? -4.561 -13.073 15.831 1.00 73.00 84 PRO A C 1
ATOM 660 O O . PRO A 1 84 ? -3.564 -13.756 16.049 1.00 73.00 84 PRO A O 1
ATOM 663 N N . SER A 1 85 ? -5.758 -13.628 15.607 1.00 70.81 85 SER A N 1
ATOM 664 C CA . SER A 1 85 ? -5.986 -15.075 15.584 1.00 70.81 85 SER A CA 1
ATOM 665 C C . SER A 1 85 ? -5.540 -15.751 14.283 1.00 70.81 85 SER A C 1
ATOM 667 O O . SER A 1 85 ? -5.383 -16.970 14.259 1.00 70.81 85 SER A O 1
ATOM 669 N N . GLY A 1 86 ? -5.379 -14.985 13.196 1.00 73.88 86 GLY A N 1
ATOM 670 C CA . GLY A 1 86 ? -5.057 -15.496 11.860 1.00 73.88 86 GLY A CA 1
ATOM 671 C C . GLY A 1 86 ? -6.151 -16.355 11.210 1.00 73.88 86 GLY A C 1
ATOM 672 O O . GLY A 1 86 ? -5.931 -16.907 10.133 1.00 73.88 86 GLY A O 1
ATOM 673 N N . LEU A 1 87 ? -7.322 -16.493 11.838 1.00 74.88 87 LEU A N 1
ATOM 674 C CA . LEU A 1 87 ? -8.403 -17.341 11.342 1.00 74.88 87 LEU A CA 1
ATOM 675 C C . LEU A 1 87 ? -9.223 -16.620 10.256 1.00 74.88 87 LEU A C 1
ATOM 677 O O . LEU A 1 87 ? -9.668 -15.491 10.497 1.00 74.88 87 LEU A O 1
ATOM 681 N N . PRO A 1 88 ? -9.470 -17.242 9.086 1.00 79.56 88 PRO A N 1
ATOM 682 C CA . PRO A 1 88 ? -10.193 -16.611 7.981 1.00 79.56 88 PRO A CA 1
ATOM 683 C C . PRO A 1 88 ? -11.591 -16.109 8.353 1.00 79.56 88 PRO A C 1
ATOM 685 O O . PRO A 1 88 ? -12.022 -15.087 7.833 1.00 79.56 88 PRO A O 1
ATOM 688 N N . GLU A 1 89 ? -12.292 -16.776 9.276 1.00 76.56 89 GLU A N 1
ATOM 689 C CA . GLU A 1 89 ? -13.630 -16.364 9.725 1.00 76.56 89 GLU A CA 1
ATOM 690 C C . GLU A 1 89 ? -13.672 -15.008 10.450 1.00 76.56 89 GLU A C 1
ATOM 692 O O . GLU A 1 89 ? -14.746 -14.420 10.582 1.00 76.56 89 GLU A O 1
ATOM 697 N N . TYR A 1 90 ? -12.525 -14.503 10.915 1.00 77.06 90 TYR A N 1
ATOM 698 C CA . TYR A 1 90 ? -12.418 -13.198 11.571 1.00 77.06 90 TYR A CA 1
ATOM 699 C C . TYR A 1 90 ? -11.756 -12.131 10.702 1.00 77.06 90 TYR A C 1
ATOM 701 O O . TYR A 1 90 ? -11.747 -10.963 11.113 1.00 77.06 90 TYR A O 1
ATOM 709 N N . ALA A 1 91 ? -11.251 -12.514 9.526 1.00 80.81 91 ALA A N 1
ATOM 710 C CA . ALA A 1 91 ? -10.703 -11.595 8.545 1.00 80.81 91 ALA A CA 1
ATOM 711 C C . ALA A 1 91 ? -11.837 -10.797 7.890 1.00 80.81 91 ALA A C 1
ATOM 713 O O . ALA A 1 91 ? -12.852 -11.352 7.471 1.00 80.81 91 ALA A O 1
ATOM 714 N N . ASP A 1 92 ? -11.661 -9.484 7.816 1.00 84.06 92 ASP A N 1
ATOM 715 C CA . ASP A 1 92 ? -12.542 -8.585 7.078 1.00 84.06 92 ASP A CA 1
ATOM 716 C C . ASP A 1 92 ? -11.667 -7.512 6.430 1.00 84.06 92 ASP A C 1
ATOM 718 O O . ASP A 1 92 ? -10.652 -7.102 7.000 1.00 84.06 92 ASP A O 1
ATOM 722 N N . GLU A 1 93 ? -12.027 -7.073 5.233 1.00 89.75 93 GLU A N 1
ATOM 723 C CA . GLU A 1 93 ? -11.267 -6.054 4.520 1.00 89.75 93 GLU A CA 1
ATOM 724 C C . GLU A 1 93 ? -12.174 -5.125 3.719 1.00 89.75 93 GLU A C 1
ATOM 726 O O . GLU A 1 93 ? -13.206 -5.509 3.166 1.00 89.75 93 GLU A O 1
ATOM 731 N N . LEU A 1 94 ? -11.752 -3.867 3.625 1.00 90.25 94 LEU A N 1
ATOM 732 C CA . LEU A 1 94 ? -12.365 -2.868 2.771 1.00 90.25 94 LEU A CA 1
ATOM 733 C C . LEU A 1 94 ? -11.379 -2.510 1.669 1.00 90.25 94 LEU A C 1
ATOM 735 O O . LEU A 1 94 ? -10.387 -1.819 1.902 1.00 90.25 94 LEU A O 1
ATOM 739 N N . THR A 1 95 ? -11.706 -2.936 0.453 1.00 93.62 95 THR A N 1
ATOM 740 C CA . THR A 1 95 ? -10.942 -2.612 -0.749 1.00 93.62 95 THR A CA 1
ATOM 741 C C . THR A 1 95 ? -11.545 -1.398 -1.466 1.00 93.62 95 THR A C 1
ATOM 743 O O . THR A 1 95 ? -12.723 -1.380 -1.826 1.00 93.62 95 THR A O 1
ATOM 746 N N . ILE A 1 96 ? -10.722 -0.377 -1.709 1.00 94.69 96 ILE A N 1
ATOM 747 C CA . ILE A 1 96 ? -11.087 0.876 -2.379 1.00 94.69 96 ILE A CA 1
ATOM 748 C C . ILE A 1 96 ? -10.235 1.020 -3.649 1.00 94.69 96 ILE A C 1
ATOM 750 O O . ILE A 1 96 ? -9.017 1.184 -3.543 1.00 94.69 96 ILE A O 1
ATOM 754 N N . PRO A 1 97 ? -10.831 0.990 -4.856 1.00 96.25 97 PRO A N 1
ATOM 755 C CA . PRO A 1 97 ? -10.078 1.188 -6.092 1.00 96.25 97 PRO A CA 1
ATOM 756 C C . PRO A 1 97 ? -9.597 2.639 -6.198 1.00 96.25 97 PRO A C 1
ATOM 758 O O . PRO A 1 97 ? -10.340 3.564 -5.864 1.00 96.25 97 PRO A O 1
ATOM 761 N N . VAL A 1 98 ? -8.379 2.853 -6.691 1.00 96.00 98 VAL A N 1
ATOM 762 C CA . VAL A 1 98 ? -7.742 4.175 -6.818 1.00 96.00 98 VAL A CA 1
ATOM 763 C C . VAL A 1 98 ? -6.957 4.293 -8.126 1.00 96.00 98 VAL A C 1
ATOM 765 O O . VAL A 1 98 ? -6.595 3.295 -8.747 1.00 96.00 98 VAL A O 1
ATOM 768 N N . TYR A 1 99 ? -6.689 5.528 -8.541 1.00 94.56 99 TYR A N 1
ATOM 769 C CA . TYR A 1 99 ? -5.812 5.860 -9.665 1.00 94.56 99 TYR A CA 1
ATOM 770 C C . TYR A 1 99 ? -4.577 6.593 -9.153 1.00 94.56 99 TYR A C 1
ATOM 772 O O . TYR A 1 99 ? -4.675 7.391 -8.223 1.00 94.56 99 TYR A O 1
ATOM 780 N N . PHE A 1 100 ? -3.423 6.387 -9.775 1.00 92.00 100 PHE A N 1
ATOM 781 C CA . PHE A 1 100 ? -2.194 7.065 -9.368 1.00 92.00 100 PHE A CA 1
ATOM 782 C C . PHE A 1 100 ? -1.910 8.287 -10.239 1.00 92.00 100 PHE A C 1
ATOM 784 O O . PHE A 1 100 ? -2.008 8.218 -11.463 1.00 92.00 100 PHE A O 1
ATOM 791 N N . ARG A 1 101 ? -1.520 9.406 -9.615 1.00 87.12 101 ARG A N 1
ATOM 792 C CA . ARG A 1 101 ? -1.110 10.621 -10.339 1.00 87.12 101 ARG A CA 1
ATOM 793 C C . ARG A 1 101 ? 0.212 10.445 -11.095 1.00 87.12 101 ARG A C 1
ATOM 795 O O . ARG A 1 101 ? 0.338 10.951 -12.200 1.00 87.1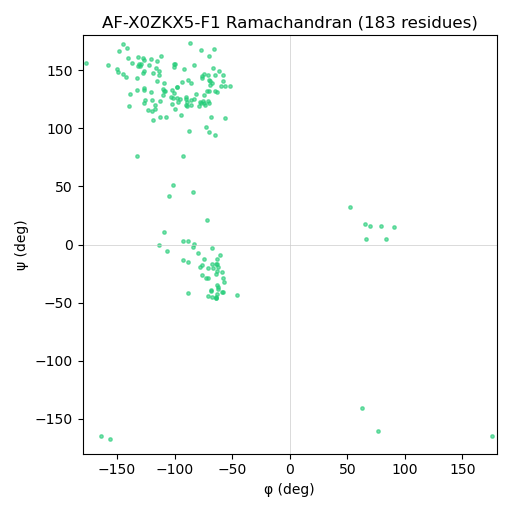2 101 ARG A O 1
ATOM 802 N N . GLU A 1 102 ? 1.171 9.736 -10.501 1.00 73.75 102 GLU A N 1
ATOM 803 C CA . GLU A 1 102 ? 2.535 9.537 -11.024 1.00 73.75 102 GLU A CA 1
ATOM 804 C C . GLU A 1 102 ? 2.733 8.123 -11.600 1.00 73.75 102 GLU A C 1
ATOM 806 O O . GLU A 1 102 ? 3.747 7.474 -11.344 1.00 73.75 102 GLU A O 1
ATOM 811 N N . ALA A 1 103 ? 1.753 7.593 -12.336 1.00 66.19 103 ALA A N 1
ATOM 812 C CA . ALA A 1 103 ? 1.969 6.332 -13.039 1.00 66.19 103 ALA A CA 1
ATOM 813 C C . ALA A 1 103 ? 2.955 6.548 -14.198 1.00 66.19 103 ALA A C 1
ATOM 815 O O . ALA A 1 103 ? 2.774 7.510 -14.950 1.00 66.19 103 ALA A O 1
ATOM 816 N N . PRO A 1 104 ? 3.991 5.702 -14.359 1.00 63.56 104 PRO A N 1
ATOM 817 C CA . PRO A 1 104 ? 4.909 5.832 -15.479 1.00 63.56 104 PRO A CA 1
ATOM 818 C C . PRO A 1 104 ? 4.125 5.794 -16.792 1.00 63.56 104 PRO A C 1
ATOM 820 O O . PRO A 1 104 ? 3.220 4.972 -16.954 1.00 63.56 104 PRO A O 1
ATOM 823 N N . GLU A 1 105 ? 4.465 6.688 -17.727 1.00 58.09 105 GLU A N 1
ATOM 824 C CA . GLU A 1 105 ? 3.982 6.584 -19.101 1.00 58.09 105 GLU A CA 1
ATOM 825 C C . GLU A 1 105 ? 4.394 5.205 -19.623 1.00 58.09 105 GLU A C 1
ATOM 827 O O . GLU A 1 105 ? 5.579 4.912 -19.795 1.00 58.09 105 GLU A O 1
ATOM 832 N N . ILE A 1 106 ? 3.411 4.319 -19.792 1.00 58.38 106 ILE A N 1
ATOM 833 C CA . ILE A 1 106 ? 3.648 2.967 -20.281 1.00 58.38 106 ILE A CA 1
ATOM 834 C C . ILE A 1 106 ? 4.028 3.117 -21.752 1.00 58.38 106 ILE A C 1
ATOM 836 O O . ILE A 1 106 ? 3.161 3.256 -22.618 1.00 58.38 106 ILE A O 1
ATOM 840 N N . SER A 1 107 ? 5.326 3.128 -22.049 1.00 56.41 107 SER A N 1
ATOM 841 C CA . SER A 1 107 ? 5.771 2.946 -23.422 1.00 56.41 107 SER A CA 1
ATOM 842 C C . SER A 1 107 ? 5.265 1.583 -23.897 1.00 56.41 107 SER A C 1
ATOM 844 O O . SER A 1 107 ? 5.314 0.591 -23.173 1.00 56.41 107 SER A O 1
ATOM 846 N N . GLN A 1 108 ? 4.733 1.522 -25.119 1.00 58.16 108 GLN A N 1
ATOM 847 C CA . GLN A 1 108 ? 4.223 0.267 -25.691 1.00 58.16 108 GLN A CA 1
ATOM 848 C C . GLN A 1 108 ? 5.343 -0.751 -25.974 1.00 58.16 108 GLN A C 1
ATOM 850 O O . GLN A 1 108 ? 5.075 -1.874 -26.397 1.00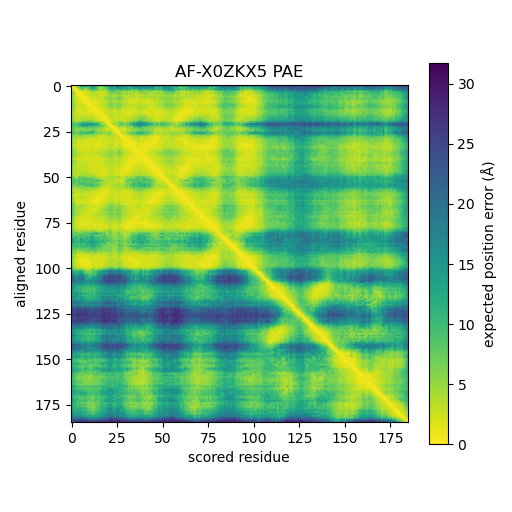 58.16 108 GLN A O 1
ATOM 855 N N . GLU A 1 109 ? 6.597 -0.365 -25.741 1.00 64.88 109 GLU A N 1
ATOM 856 C CA . GLU A 1 109 ? 7.752 -1.239 -25.816 1.00 64.88 109 GLU A CA 1
ATOM 857 C C . GLU A 1 109 ? 8.195 -1.639 -24.411 1.00 64.88 109 GLU A C 1
ATOM 859 O O . GLU A 1 109 ? 8.581 -0.794 -23.610 1.00 64.88 109 GLU A O 1
ATOM 864 N N . PHE A 1 110 ? 8.211 -2.938 -24.135 1.00 71.31 110 PHE A N 1
ATOM 865 C CA . PHE A 1 110 ? 8.723 -3.491 -22.885 1.00 71.31 110 PHE A CA 1
ATOM 866 C C . PHE A 1 110 ? 10.146 -4.024 -23.072 1.00 71.31 110 PHE A C 1
ATOM 868 O O . PHE A 1 110 ? 10.563 -4.387 -24.178 1.00 71.31 110 PHE A O 1
ATOM 875 N N . MET A 1 111 ? 10.902 -4.082 -21.982 1.00 76.62 111 MET A N 1
ATOM 876 C CA . MET A 1 111 ? 12.136 -4.852 -21.878 1.00 76.62 111 MET A CA 1
ATOM 877 C C . MET A 1 111 ? 12.030 -5.852 -20.730 1.00 76.62 111 MET A C 1
ATOM 879 O O . MET A 1 111 ? 11.289 -5.634 -19.773 1.00 76.62 111 MET A O 1
ATOM 883 N N . ILE A 1 112 ? 12.792 -6.939 -20.825 1.00 79.56 112 ILE A N 1
ATOM 884 C CA . ILE A 1 112 ? 12.944 -7.889 -19.726 1.00 79.56 112 ILE A CA 1
ATOM 885 C C . ILE A 1 112 ? 14.124 -7.430 -18.874 1.00 79.56 112 ILE A C 1
ATOM 887 O O . ILE A 1 112 ? 15.241 -7.294 -19.376 1.00 79.56 112 ILE A O 1
ATOM 891 N N . VAL A 1 113 ? 13.873 -7.210 -17.589 1.00 79.62 113 VAL A N 1
ATOM 892 C CA . VAL A 1 113 ? 14.907 -6.995 -16.576 1.00 79.62 113 VAL A CA 1
ATOM 893 C C . VAL A 1 113 ? 14.982 -8.208 -15.667 1.00 79.62 113 VAL A C 1
ATOM 895 O O . VAL A 1 113 ? 13.966 -8.778 -15.276 1.00 79.62 113 VAL A O 1
ATOM 898 N N . LYS A 1 114 ? 16.207 -8.595 -15.323 1.00 80.25 114 LYS A N 1
ATOM 899 C CA . LYS A 1 114 ? 16.470 -9.634 -14.334 1.00 80.25 114 LYS A CA 1
ATOM 900 C C . LYS A 1 114 ? 16.695 -8.960 -12.991 1.00 80.25 114 LYS A C 1
ATOM 902 O O . LYS A 1 114 ? 17.685 -8.253 -12.817 1.00 80.25 114 LYS A O 1
ATOM 907 N N . ILE A 1 115 ? 15.766 -9.160 -12.070 1.00 79.06 115 ILE A N 1
ATOM 908 C CA . ILE A 1 115 ? 15.904 -8.732 -10.682 1.00 79.06 115 ILE A CA 1
ATOM 909 C C . ILE A 1 115 ? 16.301 -9.928 -9.820 1.00 79.06 115 ILE A C 1
ATOM 911 O O . ILE A 1 115 ? 16.031 -11.072 -10.178 1.00 79.06 115 ILE A O 1
ATOM 915 N N . PHE A 1 116 ? 16.947 -9.669 -8.691 1.00 80.12 116 PHE A N 1
ATOM 916 C CA . PHE A 1 116 ? 17.400 -10.711 -7.775 1.00 80.12 116 PHE A CA 1
ATOM 917 C C . PHE A 1 116 ? 16.672 -10.541 -6.442 1.00 80.12 116 PHE A C 1
ATOM 919 O O . PHE A 1 116 ? 16.812 -9.504 -5.794 1.00 80.12 116 PHE A O 1
ATOM 926 N N . LEU A 1 117 ? 15.874 -11.540 -6.068 1.00 77.50 117 LEU A N 1
ATOM 927 C CA . LEU A 1 117 ? 15.123 -11.605 -4.810 1.00 77.50 117 LEU A CA 1
ATOM 928 C C . LEU A 1 117 ? 15.693 -12.714 -3.918 1.00 77.50 117 LEU A C 1
ATOM 930 O O . LEU A 1 117 ? 16.416 -13.589 -4.394 1.00 77.50 117 LEU A O 1
ATOM 934 N N . SER A 1 118 ? 15.389 -12.685 -2.624 1.00 75.50 118 SER A N 1
ATOM 935 C CA . SER A 1 118 ? 15.764 -13.761 -1.699 1.00 75.50 118 SER A CA 1
ATOM 936 C C . SER A 1 118 ? 14.754 -14.907 -1.751 1.00 75.50 118 SER A C 1
ATOM 938 O O . SER A 1 118 ? 13.591 -14.696 -2.082 1.00 75.50 118 SER A O 1
ATOM 940 N N . ASP A 1 119 ? 15.195 -16.115 -1.413 1.00 75.88 119 ASP A N 1
ATOM 941 C CA . ASP A 1 119 ? 14.343 -17.306 -1.310 1.00 75.88 119 ASP A CA 1
ATOM 942 C C . ASP A 1 119 ? 13.920 -17.534 0.151 1.00 75.88 119 ASP A C 1
ATOM 944 O O . ASP A 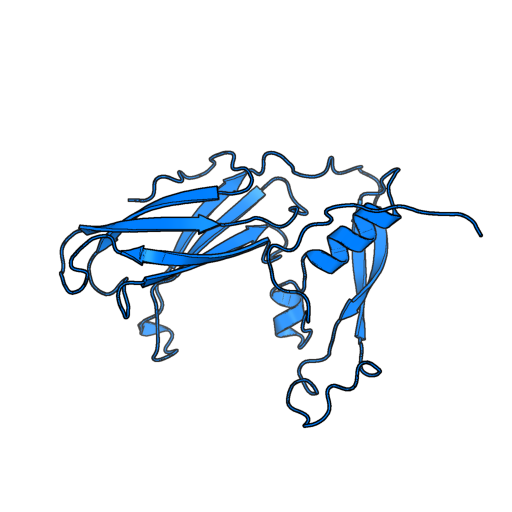1 119 ? 14.770 -17.670 1.036 1.00 75.88 119 ASP A O 1
ATOM 948 N N . SER A 1 120 ? 12.606 -17.569 0.393 1.00 68.88 120 SER A N 1
ATOM 949 C CA . SER A 1 120 ? 11.952 -17.679 1.701 1.00 68.88 120 SER A CA 1
ATOM 950 C C . SER A 1 120 ? 12.362 -18.928 2.474 1.00 68.88 120 SER A C 1
ATOM 952 O O . SER A 1 120 ? 12.434 -18.873 3.703 1.00 68.88 120 SER A O 1
ATOM 954 N N . HIS A 1 121 ? 12.718 -20.019 1.786 1.00 69.50 121 HIS A N 1
ATOM 955 C CA . HIS A 1 121 ? 13.184 -21.257 2.418 1.00 69.50 121 HIS A CA 1
ATOM 956 C C . HIS A 1 121 ? 14.481 -21.059 3.215 1.00 69.50 121 HIS A C 1
ATOM 958 O O . HIS A 1 121 ? 14.783 -21.859 4.099 1.00 69.50 121 HIS A O 1
ATOM 964 N N . PHE A 1 122 ? 15.229 -19.988 2.934 1.00 65.25 122 PHE A N 1
ATOM 965 C CA . PHE A 1 122 ? 16.505 -19.677 3.577 1.00 65.25 122 PHE A CA 1
ATOM 966 C C . PHE A 1 122 ? 16.463 -18.413 4.450 1.00 65.25 122 PHE A C 1
ATOM 968 O O . PHE A 1 122 ? 17.459 -18.085 5.089 1.00 65.25 122 PHE A O 1
ATOM 975 N N . VAL A 1 123 ? 15.320 -17.720 4.540 1.00 57.72 123 VAL A N 1
ATOM 976 C CA . VAL A 1 123 ? 15.179 -16.469 5.321 1.00 57.72 123 VAL A CA 1
ATOM 977 C C . VAL A 1 123 ? 15.226 -16.717 6.839 1.00 57.72 123 VAL A C 1
ATOM 979 O O . VAL A 1 123 ? 15.530 -15.808 7.606 1.00 57.72 123 VAL A O 1
ATOM 982 N N . GLY A 1 124 ? 14.974 -17.955 7.284 1.00 56.19 124 GLY A N 1
ATOM 983 C CA . GLY A 1 124 ? 15.050 -18.371 8.691 1.00 56.19 124 GLY A CA 1
ATOM 984 C C . GLY A 1 124 ? 16.397 -18.959 9.139 1.00 56.19 124 GLY A C 1
ATOM 985 O O . GLY A 1 124 ? 16.499 -19.409 10.281 1.00 56.19 124 GLY A O 1
ATOM 986 N N . GLU A 1 125 ? 17.416 -19.011 8.273 1.00 60.56 125 GLU A N 1
ATOM 987 C CA . GLU A 1 125 ? 18.739 -19.522 8.652 1.00 60.56 125 GLU A CA 1
ATOM 988 C C . GLU A 1 125 ? 19.519 -18.493 9.503 1.00 60.56 125 GLU A C 1
ATOM 990 O O . GLU A 1 125 ? 19.413 -17.286 9.281 1.00 60.56 125 GLU A O 1
ATOM 995 N N . PRO A 1 126 ? 20.334 -18.935 10.486 1.00 56.56 126 PRO A N 1
ATOM 996 C CA . PRO A 1 126 ? 21.020 -18.047 11.437 1.00 56.56 126 PRO A CA 1
ATOM 997 C C . PRO A 1 126 ? 22.036 -17.093 10.788 1.00 56.56 126 PRO A C 1
ATOM 999 O O . PRO A 1 126 ? 22.501 -16.157 11.437 1.00 56.56 126 PRO A O 1
ATOM 1002 N N . TYR A 1 1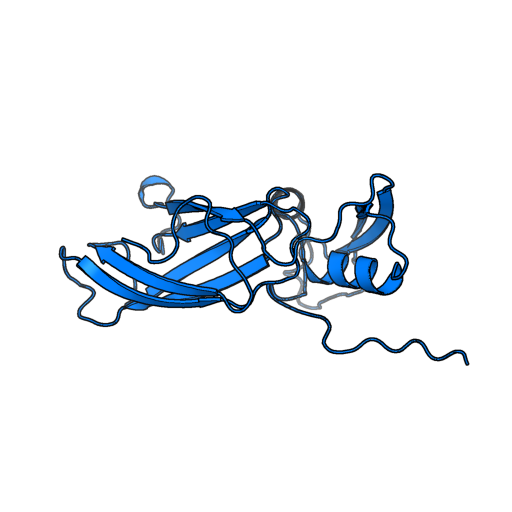27 ? 22.373 -17.323 9.517 1.00 57.75 127 TYR A N 1
ATOM 1003 C CA . TYR A 1 127 ? 23.186 -16.438 8.700 1.00 57.75 127 TYR A CA 1
ATOM 1004 C C . TYR A 1 127 ? 22.403 -16.049 7.445 1.00 57.75 127 TYR A C 1
ATOM 1006 O O . TYR A 1 127 ? 22.109 -16.893 6.604 1.00 57.75 127 TYR A O 1
ATOM 1014 N N . PHE A 1 128 ? 22.103 -14.754 7.318 1.00 55.00 128 PHE A N 1
ATOM 1015 C CA . PHE A 1 128 ? 21.582 -14.153 6.092 1.00 55.00 128 PHE A CA 1
ATOM 1016 C C . PHE A 1 128 ? 22.660 -14.265 5.002 1.00 55.00 128 PHE A C 1
ATOM 1018 O O . PHE A 1 128 ? 23.584 -13.452 4.935 1.00 55.00 128 PHE A O 1
ATOM 1025 N N . ASP A 1 129 ? 22.601 -15.317 4.187 1.00 58.94 129 ASP A N 1
ATOM 1026 C CA . ASP A 1 129 ? 23.545 -15.514 3.090 1.00 58.94 129 ASP A CA 1
ATOM 1027 C C . ASP A 1 129 ? 23.050 -14.795 1.829 1.00 58.94 129 ASP A C 1
ATOM 1029 O O . ASP A 1 129 ? 22.237 -15.314 1.061 1.00 58.94 129 ASP A O 1
ATOM 1033 N N . CYS A 1 130 ? 23.579 -13.592 1.590 1.00 56.78 130 CYS A N 1
ATOM 1034 C CA . CYS A 1 130 ? 23.297 -12.804 0.388 1.00 56.78 130 CYS A CA 1
ATOM 1035 C C . CYS A 1 130 ? 23.709 -13.501 -0.928 1.00 56.78 130 CYS A C 1
ATOM 1037 O O . CYS A 1 130 ? 23.376 -12.994 -1.998 1.00 56.78 130 CYS A O 1
ATOM 1039 N N . SER A 1 131 ? 24.429 -14.632 -0.889 1.00 63.56 131 SER A N 1
ATOM 1040 C CA . SER A 1 131 ? 24.744 -15.428 -2.084 1.00 63.56 131 SER A CA 1
ATOM 1041 C C . SER A 1 131 ? 23.561 -16.268 -2.582 1.00 63.56 131 SER A C 1
ATOM 1043 O O . SER A 1 131 ? 23.537 -16.664 -3.749 1.00 63.56 131 SER A O 1
ATOM 1045 N N . ARG A 1 132 ? 22.543 -16.489 -1.740 1.00 67.75 132 ARG A N 1
ATOM 1046 C CA . ARG A 1 132 ? 21.323 -17.233 -2.077 1.00 67.75 132 ARG A CA 1
ATOM 1047 C C . ARG A 1 132 ? 20.227 -16.283 -2.560 1.00 67.75 132 ARG A C 1
ATOM 1049 O O . ARG A 1 132 ? 19.289 -15.957 -1.836 1.00 67.75 132 ARG A O 1
ATOM 1056 N N . THR A 1 133 ? 20.366 -15.824 -3.802 1.00 69.31 133 THR A N 1
ATOM 1057 C CA . THR A 1 133 ? 19.329 -15.049 -4.504 1.00 69.31 133 THR A CA 1
ATOM 1058 C C . THR A 1 133 ? 18.776 -15.824 -5.692 1.00 69.31 133 THR A C 1
ATOM 1060 O O . THR A 1 133 ? 19.484 -16.610 -6.323 1.00 69.31 133 THR A O 1
ATOM 1063 N N . ILE A 1 134 ? 17.507 -15.587 -6.012 1.00 74.69 134 ILE A N 1
ATOM 1064 C CA . ILE A 1 134 ? 16.850 -16.108 -7.206 1.00 74.69 134 ILE A CA 1
ATOM 1065 C C . ILE A 1 134 ? 16.635 -14.959 -8.183 1.00 74.69 134 ILE A C 1
ATOM 1067 O O . ILE A 1 134 ? 16.163 -13.879 -7.825 1.00 74.69 134 ILE A O 1
ATOM 1071 N N . ALA A 1 135 ? 17.003 -15.211 -9.435 1.00 80.50 135 ALA A N 1
ATOM 1072 C CA . ALA A 1 135 ? 16.749 -14.306 -10.537 1.00 80.50 135 ALA A CA 1
ATOM 1073 C C . ALA A 1 135 ? 15.291 -14.431 -11.002 1.00 80.50 135 ALA A C 1
ATOM 1075 O O . ALA A 1 135 ? 14.894 -15.492 -11.483 1.00 80.50 135 ALA A O 1
ATOM 1076 N N . VAL A 1 136 ? 14.531 -13.340 -10.925 1.00 80.94 136 VAL A N 1
ATOM 1077 C CA . VAL A 1 136 ? 13.186 -13.224 -11.498 1.00 80.94 136 VAL A CA 1
ATOM 1078 C C . VAL A 1 136 ? 13.236 -12.289 -12.701 1.00 80.94 136 VAL A C 1
ATOM 1080 O O . VAL A 1 136 ? 13.830 -11.209 -12.655 1.00 80.94 136 VAL A O 1
ATOM 1083 N N . GLU A 1 137 ? 12.639 -12.717 -13.807 1.00 83.31 137 GLU A N 1
ATOM 1084 C CA . GLU A 1 137 ? 12.507 -11.901 -15.010 1.00 83.31 137 GLU A CA 1
ATOM 1085 C C . GLU A 1 137 ? 11.209 -11.098 -14.938 1.00 83.31 137 GLU A C 1
ATOM 1087 O O . GLU A 1 137 ? 10.120 -11.662 -14.866 1.00 83.31 137 GLU A O 1
ATOM 1092 N N . ARG A 1 138 ? 11.319 -9.768 -14.962 1.00 77.75 138 ARG A N 1
ATOM 1093 C CA . ARG A 1 138 ? 10.177 -8.851 -14.974 1.00 77.75 138 ARG A CA 1
ATOM 1094 C C . ARG A 1 138 ? 10.135 -8.072 -16.275 1.00 77.75 138 ARG A C 1
ATOM 1096 O O . ARG A 1 138 ? 11.163 -7.620 -16.776 1.00 77.75 138 ARG A O 1
ATOM 1103 N N . GLN A 1 139 ? 8.934 -7.873 -16.804 1.00 76.56 139 GLN A N 1
ATOM 1104 C CA . GLN A 1 139 ? 8.720 -6.937 -17.901 1.00 76.56 139 GLN A CA 1
ATOM 1105 C C . GLN A 1 139 ? 8.572 -5.523 -17.340 1.00 76.56 139 GLN A C 1
ATOM 1107 O O . GLN A 1 139 ? 7.734 -5.275 -16.475 1.00 76.56 139 GLN A O 1
ATOM 1112 N N . VAL A 1 140 ? 9.384 -4.592 -17.834 1.00 73.25 140 VAL A N 1
ATOM 1113 C CA . VAL A 1 140 ? 9.305 -3.167 -17.483 1.00 73.25 140 VAL A CA 1
ATOM 1114 C C . VAL A 1 140 ? 9.217 -2.318 -18.755 1.00 73.25 140 VAL A C 1
ATOM 1116 O O . VAL A 1 140 ? 9.785 -2.714 -19.777 1.00 73.25 140 VAL A O 1
ATOM 1119 N N . PRO A 1 141 ? 8.517 -1.169 -18.742 1.00 69.31 141 PRO A N 1
ATOM 1120 C CA . PRO A 1 141 ? 8.469 -0.271 -19.896 1.00 69.31 141 PRO A CA 1
ATOM 1121 C C . PRO A 1 141 ? 9.876 0.193 -20.304 1.00 69.31 141 PRO A C 1
ATOM 1123 O O . PRO A 1 141 ? 10.713 0.482 -19.444 1.00 69.31 141 PRO A O 1
ATOM 1126 N N . LYS A 1 142 ? 10.154 0.299 -21.608 1.00 63.44 142 LYS A N 1
ATOM 1127 C CA . LYS A 1 142 ? 11.388 0.920 -22.105 1.00 63.44 142 LYS A CA 1
ATOM 1128 C C . LYS A 1 142 ? 11.332 2.422 -21.860 1.00 63.44 142 LYS A C 1
ATOM 1130 O O . LYS A 1 142 ? 10.450 3.102 -22.382 1.00 63.44 142 LYS A O 1
ATOM 1135 N N . THR A 1 143 ? 12.296 2.949 -21.119 1.00 63.69 143 THR A N 1
ATOM 1136 C CA . THR A 1 143 ? 12.416 4.382 -20.829 1.00 63.69 143 THR A CA 1
ATOM 1137 C C . THR A 1 143 ? 13.815 4.877 -21.199 1.00 63.69 143 THR A C 1
ATOM 1139 O O . THR A 1 143 ? 14.756 4.088 -21.286 1.00 63.69 143 THR A O 1
ATOM 1142 N N . LEU A 1 144 ? 13.978 6.189 -21.414 1.00 55.97 144 LEU A N 1
ATOM 1143 C CA . LEU A 1 144 ? 15.312 6.798 -21.556 1.00 55.97 144 LEU A CA 1
ATOM 1144 C C . LEU A 1 144 ? 16.155 6.658 -20.271 1.00 55.97 144 LEU A C 1
ATOM 1146 O O . LEU A 1 144 ? 17.380 6.658 -20.342 1.00 55.97 144 LEU A O 1
ATOM 1150 N N . GLU A 1 145 ? 15.515 6.480 -19.112 1.00 66.31 145 GLU A N 1
ATOM 1151 C CA . GLU A 1 145 ? 16.160 6.284 -17.809 1.00 66.31 145 GLU A CA 1
ATOM 1152 C C . GLU A 1 145 ? 16.154 4.801 -17.388 1.00 66.31 145 GLU A C 1
ATOM 1154 O O . GLU A 1 145 ? 15.758 4.468 -16.271 1.00 66.31 145 GLU A O 1
ATOM 1159 N N . VAL A 1 146 ? 16.608 3.893 -18.265 1.00 66.25 146 VAL A N 1
ATOM 1160 C CA . VAL A 1 146 ? 16.598 2.427 -18.041 1.00 66.25 146 VAL A CA 1
ATOM 1161 C C . VAL A 1 146 ? 17.100 2.031 -16.648 1.00 66.25 146 VAL A C 1
ATOM 1163 O O . VAL A 1 146 ? 16.488 1.197 -15.981 1.00 66.25 146 VAL A O 1
ATOM 1166 N N . VAL A 1 147 ? 18.193 2.646 -16.181 1.00 63.59 147 VAL A N 1
ATOM 1167 C CA . VAL A 1 147 ? 18.784 2.367 -14.861 1.00 63.59 147 VAL A CA 1
ATOM 1168 C C . VAL A 1 147 ? 17.831 2.758 -13.735 1.00 63.59 147 VAL A C 1
ATOM 1170 O O . VAL A 1 147 ? 17.599 1.960 -12.831 1.00 63.59 147 VAL A O 1
ATOM 1173 N N . LYS A 1 148 ? 17.222 3.943 -13.805 1.00 71.62 148 LYS A N 1
ATOM 1174 C CA . LYS A 1 148 ? 16.255 4.398 -12.804 1.00 71.62 148 LYS A CA 1
ATOM 1175 C C . LYS A 1 148 ? 15.024 3.499 -12.796 1.00 71.62 148 LYS A C 1
ATOM 1177 O O . LYS A 1 148 ? 14.648 3.024 -11.736 1.00 71.62 148 LYS A O 1
ATOM 1182 N N . THR A 1 149 ? 14.469 3.168 -13.962 1.00 67.06 149 THR A N 1
ATOM 1183 C CA . THR A 1 149 ? 13.310 2.267 -14.066 1.00 67.06 149 THR A CA 1
ATOM 1184 C C . THR A 1 149 ? 13.621 0.863 -13.544 1.00 67.06 149 THR A C 1
ATOM 1186 O O . THR A 1 149 ? 12.777 0.251 -12.893 1.00 67.06 149 THR A O 1
ATOM 1189 N N . THR A 1 150 ? 14.837 0.361 -13.772 1.00 67.88 150 THR A N 1
ATOM 1190 C CA . THR A 1 150 ? 15.276 -0.938 -13.238 1.00 67.88 150 THR A CA 1
ATOM 1191 C C . THR A 1 150 ? 15.411 -0.894 -11.717 1.00 67.88 150 THR A C 1
ATOM 1193 O O . THR A 1 150 ? 14.923 -1.794 -11.035 1.00 67.88 150 THR A O 1
ATOM 1196 N N . ILE A 1 151 ? 16.022 0.161 -11.166 1.00 73.38 151 ILE A N 1
ATOM 1197 C CA . ILE A 1 151 ? 16.147 0.334 -9.713 1.00 73.38 151 ILE A CA 1
ATOM 1198 C C . ILE A 1 151 ? 14.759 0.493 -9.088 1.00 73.38 151 ILE A C 1
ATOM 1200 O O . ILE A 1 151 ? 14.458 -0.180 -8.114 1.00 73.38 151 ILE A O 1
ATOM 1204 N N . GLU A 1 152 ? 13.873 1.300 -9.665 1.00 76.50 152 GLU A N 1
ATOM 1205 C CA . GLU A 1 152 ? 12.491 1.440 -9.197 1.00 76.50 152 GLU A CA 1
ATOM 1206 C C . GLU A 1 152 ? 11.741 0.105 -9.224 1.00 76.50 152 GLU A C 1
ATOM 1208 O O . GLU A 1 152 ? 11.040 -0.220 -8.270 1.00 76.50 152 GLU A O 1
ATOM 1213 N N . ALA A 1 153 ? 11.925 -0.704 -10.271 1.00 74.00 153 ALA A N 1
ATOM 1214 C CA . ALA A 1 153 ? 11.322 -2.030 -10.358 1.00 74.00 153 ALA A CA 1
ATOM 1215 C C . ALA A 1 153 ? 11.814 -2.981 -9.258 1.00 74.00 153 ALA A C 1
ATOM 1217 O O . ALA A 1 153 ? 11.021 -3.788 -8.775 1.00 74.00 153 ALA A O 1
ATOM 1218 N N . LEU A 1 154 ? 13.080 -2.874 -8.846 1.00 75.25 154 LEU A N 1
ATOM 1219 C CA . LEU A 1 154 ? 13.615 -3.602 -7.694 1.00 75.25 154 LEU A CA 1
ATOM 1220 C C . LEU A 1 154 ? 13.048 -3.058 -6.373 1.00 75.25 154 LEU A C 1
ATOM 1222 O O . LEU A 1 154 ? 12.628 -3.831 -5.516 1.00 75.25 154 LEU A O 1
ATOM 1226 N N . LEU A 1 155 ? 12.995 -1.733 -6.220 1.00 80.12 155 LEU A N 1
ATOM 1227 C CA . LEU A 1 155 ? 12.527 -1.061 -5.003 1.00 80.12 155 LEU A CA 1
ATOM 1228 C C . LEU A 1 155 ? 11.032 -1.269 -4.718 1.00 80.12 155 LEU A C 1
ATOM 1230 O O . LEU A 1 155 ? 10.619 -1.125 -3.571 1.00 80.12 155 LEU A O 1
ATOM 1234 N N . ARG A 1 156 ? 10.224 -1.6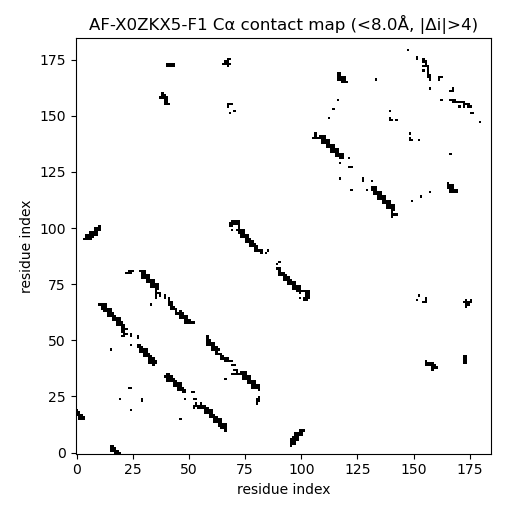36 -5.722 1.00 76.56 156 ARG A N 1
ATOM 1235 C CA . ARG A 1 156 ? 8.817 -2.041 -5.526 1.00 76.56 156 ARG A CA 1
ATOM 1236 C C . ARG A 1 156 ? 8.660 -3.312 -4.683 1.00 76.56 156 ARG A C 1
ATOM 1238 O O . ARG A 1 156 ? 7.565 -3.566 -4.196 1.00 76.56 156 ARG A O 1
ATOM 1245 N N . GLY A 1 157 ? 9.721 -4.101 -4.512 1.00 77.25 157 GLY A N 1
ATOM 1246 C CA . GLY A 1 157 ? 9.677 -5.363 -3.778 1.00 77.25 157 GLY A CA 1
ATOM 1247 C C . GLY A 1 157 ? 9.038 -6.506 -4.571 1.00 77.25 157 GLY A C 1
ATOM 1248 O O . GLY A 1 157 ? 8.997 -6.465 -5.804 1.00 77.25 157 GLY A O 1
ATOM 1249 N N . ALA A 1 158 ? 8.601 -7.555 -3.868 1.00 80.00 158 ALA A N 1
ATOM 1250 C CA . ALA A 1 158 ? 7.959 -8.742 -4.438 1.00 80.00 158 ALA A CA 1
ATOM 1251 C C . ALA A 1 158 ? 6.433 -8.550 -4.553 1.00 80.00 158 ALA A C 1
ATOM 1253 O O . ALA A 1 158 ? 5.813 -7.943 -3.679 1.00 80.00 158 ALA A O 1
ATOM 1254 N N . THR A 1 159 ? 5.840 -9.053 -5.633 1.00 81.31 159 THR A N 1
ATOM 1255 C CA . THR A 1 159 ? 4.389 -9.216 -5.806 1.00 81.31 159 THR A CA 1
ATOM 1256 C C . THR A 1 159 ? 3.859 -10.317 -4.890 1.00 81.31 159 THR A C 1
ATOM 1258 O O . THR A 1 159 ? 4.618 -11.175 -4.439 1.00 81.31 159 THR A O 1
ATOM 1261 N N . GLN A 1 160 ? 2.545 -10.340 -4.654 1.00 77.69 160 GLN A N 1
ATOM 1262 C CA . GLN A 1 160 ? 1.923 -11.437 -3.906 1.00 77.69 160 GLN A CA 1
ATOM 1263 C C . GLN A 1 160 ? 2.168 -12.803 -4.568 1.00 77.69 160 GLN A C 1
ATOM 1265 O O . GLN A 1 160 ? 2.507 -13.757 -3.884 1.00 77.69 160 GLN A O 1
ATOM 1270 N N . GLU A 1 161 ? 2.084 -12.877 -5.897 1.00 82.31 161 GLU A N 1
ATOM 1271 C CA . GLU A 1 161 ? 2.338 -14.108 -6.657 1.00 82.31 161 GLU A CA 1
ATOM 1272 C C . GLU A 1 161 ? 3.781 -14.601 -6.487 1.00 82.31 161 GLU A C 1
ATOM 1274 O O . GLU A 1 161 ? 4.026 -15.799 -6.359 1.00 82.31 161 GLU A O 1
ATOM 1279 N N . GLU A 1 162 ? 4.745 -13.680 -6.442 1.00 82.44 162 GLU A N 1
ATOM 1280 C CA . GLU A 1 162 ? 6.143 -14.000 -6.161 1.00 82.44 162 GLU A CA 1
ATOM 1281 C C . GLU A 1 162 ? 6.341 -14.463 -4.708 1.00 82.44 162 GLU A C 1
ATOM 1283 O O . GLU A 1 162 ? 7.081 -15.416 -4.468 1.00 82.44 162 GLU A O 1
ATOM 1288 N N . ILE A 1 163 ? 5.659 -13.842 -3.742 1.00 81.00 163 ILE A N 1
ATOM 1289 C CA . ILE A 1 163 ? 5.690 -14.257 -2.329 1.00 81.00 163 ILE A CA 1
ATOM 1290 C C . ILE A 1 163 ? 5.109 -15.663 -2.161 1.00 81.00 163 ILE A C 1
ATOM 1292 O O . ILE A 1 163 ? 5.704 -16.489 -1.468 1.00 81.00 163 ILE A O 1
ATOM 1296 N N . ASP A 1 164 ? 4.005 -15.967 -2.842 1.00 81.25 164 ASP A N 1
ATOM 1297 C CA . ASP A 1 164 ? 3.365 -17.286 -2.825 1.00 81.25 164 ASP A CA 1
ATOM 1298 C C . ASP A 1 164 ? 4.274 -18.373 -3.432 1.00 81.25 164 ASP A C 1
ATOM 1300 O O . ASP A 1 164 ? 4.180 -19.547 -3.072 1.00 81.25 164 ASP A O 1
ATOM 1304 N N . GLN A 1 165 ? 5.198 -17.987 -4.319 1.00 80.94 165 GLN A N 1
ATOM 1305 C CA . GLN A 1 165 ? 6.251 -18.851 -4.871 1.00 80.94 165 GLN A CA 1
ATOM 1306 C C . GLN A 1 165 ? 7.497 -18.952 -3.976 1.00 80.94 165 GLN A C 1
ATOM 1308 O O . GLN A 1 165 ? 8.425 -19.695 -4.296 1.00 80.94 165 GLN A O 1
ATOM 1313 N N . GLY A 1 166 ? 7.521 -18.238 -2.850 1.00 79.69 166 GLY A N 1
ATOM 1314 C CA . GLY A 1 166 ? 8.628 -18.221 -1.903 1.00 79.69 166 GLY A CA 1
ATOM 1315 C C . GLY A 1 166 ? 9.673 -17.136 -2.164 1.00 79.69 166 GLY A C 1
ATOM 1316 O O . GLY A 1 166 ? 10.758 -17.207 -1.602 1.00 79.69 166 GLY A O 1
ATOM 1317 N N . PHE A 1 167 ? 9.399 -16.118 -2.978 1.00 80.94 167 PHE A N 1
ATOM 1318 C CA . PHE A 1 167 ? 10.318 -14.990 -3.142 1.00 80.94 167 PHE A CA 1
ATOM 1319 C C . PHE A 1 167 ? 10.093 -13.916 -2.075 1.00 80.94 167 PHE A C 1
ATOM 1321 O O . PHE A 1 167 ? 8.967 -13.551 -1.749 1.00 80.94 167 PHE A O 1
ATOM 1328 N N . VAL A 1 168 ? 11.181 -13.353 -1.556 1.00 77.88 168 VAL A N 1
ATOM 1329 C CA . VAL A 1 168 ? 11.151 -12.319 -0.517 1.00 77.88 168 VAL A CA 1
ATOM 1330 C C . VAL A 1 168 ? 11.963 -11.108 -0.959 1.00 77.88 168 VAL A C 1
ATOM 1332 O O . VAL A 1 168 ? 13.089 -11.223 -1.451 1.00 77.88 168 VAL A O 1
ATOM 1335 N N . SER A 1 169 ? 11.387 -9.922 -0.761 1.00 77.00 169 SER A N 1
ATOM 1336 C CA . SER A 1 169 ? 12.102 -8.651 -0.872 1.00 77.00 169 SER A CA 1
ATOM 1337 C C . SER A 1 169 ? 12.694 -8.268 0.480 1.00 77.00 169 SER A C 1
ATOM 1339 O O . SER A 1 169 ? 11.963 -8.146 1.457 1.00 77.00 169 SER A O 1
ATOM 1341 N N . ASN A 1 170 ? 13.999 -7.989 0.520 1.00 75.12 170 ASN A N 1
ATOM 1342 C CA . ASN A 1 170 ? 14.655 -7.407 1.702 1.00 75.12 170 ASN A CA 1
ATOM 1343 C C . ASN A 1 170 ? 14.513 -5.876 1.766 1.00 75.12 170 ASN A C 1
ATOM 1345 O O . ASN A 1 170 ? 15.062 -5.228 2.655 1.00 75.12 170 ASN A O 1
ATOM 1349 N N . ILE A 1 171 ? 13.825 -5.284 0.789 1.00 75.38 171 ILE A N 1
ATOM 1350 C CA . ILE A 1 171 ? 13.573 -3.849 0.703 1.00 75.38 171 ILE A CA 1
ATOM 1351 C C . ILE A 1 171 ? 12.182 -3.586 1.266 1.00 75.38 171 ILE A C 1
ATOM 1353 O O . ILE A 1 171 ? 11.207 -4.190 0.814 1.00 75.38 171 ILE A O 1
ATOM 1357 N N . ASN A 1 172 ? 12.107 -2.676 2.239 1.00 72.38 172 ASN A N 1
ATOM 1358 C CA . ASN A 1 172 ? 10.843 -2.234 2.821 1.00 72.38 172 ASN A CA 1
ATOM 1359 C C . ASN A 1 172 ? 9.920 -1.651 1.739 1.00 72.38 172 ASN A C 1
ATOM 1361 O O . ASN A 1 172 ? 10.373 -0.971 0.817 1.00 72.38 172 ASN A O 1
ATOM 1365 N N . SER A 1 173 ? 8.611 -1.853 1.879 1.00 72.75 173 SER A N 1
ATOM 1366 C CA . SER A 1 173 ? 7.626 -1.197 1.012 1.00 72.75 173 SER A CA 1
ATOM 1367 C C . SER A 1 173 ? 7.692 0.329 1.151 1.00 72.75 173 SER A C 1
ATOM 1369 O O . SER A 1 173 ? 7.968 0.842 2.237 1.00 72.75 173 SER A O 1
ATOM 1371 N N . GLY A 1 174 ? 7.381 1.062 0.082 1.00 69.25 174 GLY A N 1
ATOM 1372 C CA . GLY A 1 174 ? 7.346 2.530 0.103 1.00 69.25 174 GLY A CA 1
ATOM 1373 C C . GLY A 1 174 ? 8.702 3.221 -0.094 1.00 69.25 174 GLY A C 1
ATOM 1374 O O . GLY A 1 174 ? 8.772 4.448 -0.013 1.00 69.25 174 GLY A O 1
ATOM 1375 N N . VAL A 1 175 ? 9.779 2.475 -0.371 1.00 77.75 175 VAL A N 1
ATOM 1376 C CA . VAL A 1 175 ? 11.104 3.049 -0.659 1.00 77.75 175 VAL A CA 1
ATOM 1377 C C . VAL A 1 175 ? 11.101 3.781 -2.008 1.00 77.75 175 VAL A C 1
ATOM 1379 O O . VAL A 1 175 ? 10.555 3.302 -3.002 1.00 77.75 175 VAL A O 1
ATOM 1382 N N . ARG A 1 176 ? 11.737 4.959 -2.045 1.00 74.44 176 ARG A N 1
ATOM 1383 C CA . ARG A 1 176 ? 11.910 5.793 -3.244 1.00 74.44 176 ARG A CA 1
ATOM 1384 C C . ARG A 1 176 ? 13.378 6.144 -3.466 1.00 74.44 176 ARG A C 1
ATOM 1386 O O . ARG A 1 176 ? 14.129 6.335 -2.509 1.00 74.44 176 ARG A O 1
ATOM 1393 N N . ILE A 1 177 ? 13.759 6.305 -4.731 1.00 77.69 177 ILE A N 1
ATOM 1394 C CA . ILE A 1 177 ? 15.048 6.895 -5.106 1.00 77.69 177 ILE A CA 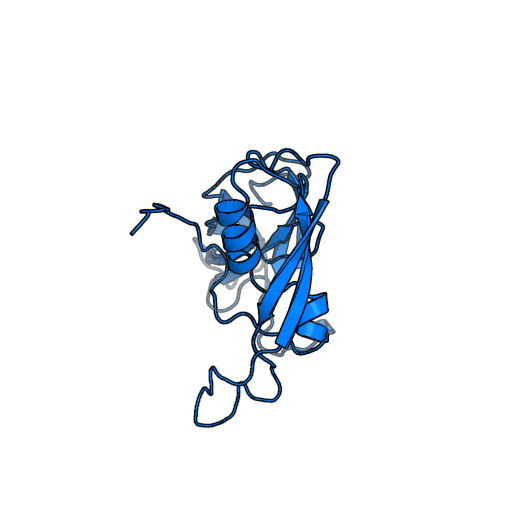1
ATOM 1395 C C . ILE A 1 177 ? 14.997 8.393 -4.790 1.00 77.69 177 ILE A C 1
ATOM 1397 O O . ILE A 1 177 ? 14.120 9.094 -5.289 1.00 77.69 177 ILE A O 1
ATOM 1401 N N . GLN A 1 178 ? 15.932 8.887 -3.977 1.00 76.00 178 GLN A N 1
ATOM 1402 C CA . GLN A 1 178 ? 16.081 10.328 -3.724 1.00 76.00 178 GLN A CA 1
ATOM 1403 C C . GLN A 1 178 ? 17.003 10.994 -4.750 1.00 76.00 178 GLN A C 1
ATOM 1405 O O . GLN A 1 178 ? 16.706 12.077 -5.245 1.00 76.00 178 GLN A O 1
ATOM 1410 N N . SER A 1 179 ? 18.110 10.334 -5.088 1.00 76.31 179 SER A N 1
ATOM 1411 C CA . SER A 1 179 ? 19.047 10.766 -6.121 1.00 76.31 179 SER A CA 1
ATOM 1412 C C . SER A 1 179 ? 19.703 9.555 -6.781 1.00 76.31 179 SER A C 1
ATOM 1414 O O . SER A 1 179 ? 19.895 8.511 -6.156 1.00 76.31 179 SER A O 1
ATOM 1416 N N . LEU A 1 180 ? 20.030 9.698 -8.063 1.00 73.81 180 LEU A N 1
ATOM 1417 C CA . LEU A 1 180 ? 20.800 8.729 -8.832 1.00 73.81 180 LEU A CA 1
ATOM 1418 C C . LEU A 1 180 ? 21.769 9.509 -9.722 1.00 73.81 180 LEU A C 1
ATOM 1420 O O . LEU A 1 180 ? 21.332 10.283 -10.571 1.00 73.81 180 LEU A O 1
ATOM 1424 N N . THR A 1 181 ? 23.068 9.290 -9.531 1.00 75.88 181 THR A N 1
ATOM 1425 C CA . THR A 1 181 ? 24.129 9.888 -10.349 1.00 75.88 181 THR A CA 1
ATOM 1426 C C . THR A 1 181 ? 24.933 8.766 -10.987 1.00 75.88 181 THR A C 1
ATOM 1428 O O . THR A 1 181 ? 25.335 7.829 -10.300 1.00 75.88 181 THR A O 1
ATOM 1431 N N . ILE A 1 182 ? 25.164 8.855 -12.296 1.00 70.44 182 ILE A N 1
ATOM 1432 C CA . ILE A 1 182 ? 26.053 7.947 -13.024 1.00 70.44 182 ILE A CA 1
ATOM 1433 C C . ILE A 1 182 ? 27.310 8.741 -13.367 1.00 70.44 182 ILE A C 1
ATOM 1435 O O . ILE A 1 182 ? 27.260 9.648 -14.196 1.00 70.44 182 ILE A O 1
ATOM 1439 N N . GLU A 1 183 ? 28.423 8.411 -12.721 1.00 65.88 183 GLU A N 1
ATOM 1440 C CA . GLU A 1 183 ? 29.733 8.969 -13.054 1.00 65.88 183 GLU A CA 1
ATOM 1441 C C . GLU A 1 183 ? 30.512 7.945 -13.883 1.00 65.88 183 GLU A C 1
ATOM 1443 O O . GLU A 1 183 ? 30.653 6.788 -13.490 1.00 65.88 183 GLU A O 1
ATOM 1448 N N . ASN A 1 184 ? 30.998 8.364 -15.052 1.00 55.75 184 ASN A N 1
ATOM 1449 C CA . ASN A 1 184 ? 31.950 7.569 -15.821 1.00 55.75 184 ASN A CA 1
ATOM 1450 C C . ASN A 1 184 ? 33.320 7.677 -15.145 1.00 55.75 184 ASN A C 1
ATOM 1452 O O . ASN A 1 184 ? 33.821 8.788 -14.969 1.00 55.75 184 ASN A O 1
ATOM 1456 N N . SER A 1 185 ? 33.902 6.533 -14.779 1.00 47.69 185 SER A N 1
ATOM 1457 C CA . SER A 1 185 ? 35.316 6.428 -14.388 1.00 47.69 185 SER A CA 1
ATOM 1458 C C . SER A 1 185 ? 36.211 6.332 -15.617 1.00 47.69 185 SER A C 1
ATOM 1460 O O . SER A 1 185 ? 35.811 5.612 -16.561 1.00 47.69 185 SER A O 1
#

pLDDT: mean 80.18, std 11.42, range [47.69, 96.25]

Secondary structure (DSSP, 8-state):
-BSSPTTEEE-SSEEEEEEEESTT-BTTEEEEEEEETT-BEEEEEEEEESS--SSSSEEEEEEEE--PPPSSSEEEEEEEPP-TT--GGG--EEEEEEEETT-----S-EEEEEEEEEEGGGTTSSS--TT-EEEEEEEEE--TTHHHHHHHHHHT--BHHHHHTTEE--SPTT---S-------

Organism: NCBI:txid412755